Protein AF-0000000087420213 (afdb_homodimer)

pLDDT: mean 89.88, std 13.76, range [45.0, 98.69]

Solvent-accessible surface area (backbone atoms only — not comparable to full-atom values): 19427 Å² total; per-residue (Å²): 131,47,34,42,44,53,72,71,53,35,26,46,68,75,42,66,62,43,70,78,78,73,63,29,45,63,70,54,46,28,52,53,40,38,74,28,27,28,58,55,42,66,69,59,52,50,49,35,42,76,69,61,74,33,79,58,52,70,60,89,92,42,49,40,35,45,71,69,44,53,51,51,50,50,51,50,35,56,75,68,63,37,52,28,45,64,20,32,24,22,54,62,54,37,26,34,38,62,55,46,52,51,28,46,50,52,36,40,50,51,48,24,69,73,62,70,47,91,69,70,96,54,69,68,53,24,28,39,36,37,35,39,45,50,94,95,39,61,17,47,56,43,46,43,70,27,69,69,54,47,50,52,49,50,50,53,46,49,49,51,49,48,46,58,68,68,35,53,78,63,54,56,55,48,51,61,55,52,58,75,72,102,130,47,35,41,45,53,71,70,53,36,25,47,68,75,41,65,61,44,71,78,78,74,63,27,45,64,69,55,45,28,50,52,40,38,74,25,28,29,58,54,45,66,69,59,53,52,47,35,40,76,70,62,75,34,78,56,52,69,60,90,92,41,50,41,35,44,70,71,41,54,52,50,50,50,50,49,34,58,75,67,62,38,51,28,45,63,20,30,24,21,54,61,54,37,25,35,38,60,55,45,53,51,28,46,49,51,36,42,51,52,48,24,68,74,62,71,48,91,71,72,96,54,68,67,54,25,27,39,38,37,34,40,46,49,94,95,39,61,17,45,56,41,46,43,70,28,69,69,53,47,50,52,51,50,51,52,46,49,50,51,49,51,46,57,70,68,35,53,77,64,54,56,57,50,52,63,55,53,60,77,73,103

Structure (mmCIF, N/CA/C/O backbone):
data_AF-0000000087420213-model_v1
#
loop_
_entity.id
_entity.type
_entity.pdbx_description
1 polymer 'Uncharacterized protein'
#
loop_
_atom_site.group_PDB
_atom_site.id
_atom_site.type_symbol
_atom_site.label_atom_id
_atom_site.label_alt_id
_atom_site.label_comp_id
_atom_site.label_asym_id
_atom_site.label_entity_id
_atom_site.label_seq_id
_atom_site.pdbx_PDB_ins_code
_atom_site.Cartn_x
_atom_site.Cartn_y
_atom_site.Cartn_z
_atom_site.occupancy
_atom_site.B_iso_or_equiv
_atom_site.auth_seq_id
_atom_site.auth_comp_id
_atom_site.auth_asym_id
_atom_site.auth_atom_id
_atom_site.pdbx_PDB_model_num
ATOM 1 N N . MET A 1 1 ? 1.541 -10.57 11.445 1 78.62 1 MET A N 1
ATOM 2 C CA . MET A 1 1 ? 0.958 -10.32 10.133 1 78.62 1 MET A CA 1
ATOM 3 C C . MET A 1 1 ? 1.962 -10.625 9.023 1 78.62 1 MET A C 1
ATOM 5 O O . MET A 1 1 ? 3.131 -10.25 9.117 1 78.62 1 MET A O 1
ATOM 9 N N . ASN A 1 2 ? 1.453 -11.539 8.062 1 90.75 2 ASN A N 1
ATOM 10 C CA . ASN A 1 2 ? 2.336 -11.82 6.934 1 90.75 2 ASN A CA 1
ATOM 11 C C . ASN A 1 2 ? 1.936 -11.031 5.691 1 90.75 2 ASN A C 1
ATOM 13 O O . ASN A 1 2 ? 0.913 -11.32 5.07 1 90.75 2 ASN A O 1
ATOM 17 N N . ALA A 1 3 ? 2.812 -10.109 5.379 1 96.5 3 ALA A N 1
ATOM 18 C CA . ALA A 1 3 ? 2.545 -9.242 4.234 1 96.5 3 ALA A CA 1
ATOM 19 C C . ALA A 1 3 ? 2.928 -9.93 2.926 1 96.5 3 ALA A C 1
ATOM 21 O O . ALA A 1 3 ? 2.594 -9.445 1.843 1 96.5 3 ALA A O 1
ATOM 22 N N . THR A 1 4 ? 3.584 -11.055 3.021 1 98.38 4 THR A N 1
ATOM 23 C CA . THR A 1 4 ? 3.963 -11.922 1.911 1 98.38 4 THR A CA 1
ATOM 24 C C . THR A 1 4 ? 3.359 -13.312 2.08 1 98.38 4 THR A C 1
ATOM 26 O O . THR A 1 4 ? 2.734 -13.602 3.102 1 98.38 4 THR A O 1
ATOM 29 N N . LEU A 1 5 ? 3.514 -14.086 1.028 1 98.06 5 LEU A N 1
ATOM 30 C CA . LEU A 1 5 ? 3.07 -15.477 1.107 1 98.06 5 LEU A CA 1
ATOM 31 C C . LEU A 1 5 ? 4.215 -16.391 1.53 1 98.06 5 LEU A C 1
ATOM 33 O O . LEU A 1 5 ? 5.312 -16.312 0.969 1 98.06 5 LEU A O 1
ATOM 37 N N . ASN A 1 6 ? 3.949 -17.156 2.588 1 96.38 6 ASN A N 1
ATOM 38 C CA . ASN A 1 6 ? 4.887 -18.25 2.801 1 96.38 6 ASN A CA 1
ATOM 39 C C . ASN A 1 6 ? 4.703 -19.359 1.767 1 96.38 6 ASN A C 1
ATOM 41 O O . ASN A 1 6 ? 3.809 -19.281 0.923 1 96.38 6 ASN A O 1
ATOM 45 N N . ARG A 1 7 ? 5.551 -20.375 1.8 1 95.5 7 ARG A N 1
ATOM 46 C CA . ARG A 1 7 ? 5.539 -21.406 0.768 1 95.5 7 ARG A CA 1
ATOM 47 C C . ARG A 1 7 ? 4.199 -22.125 0.737 1 95.5 7 ARG A C 1
ATOM 49 O O . ARG A 1 7 ? 3.646 -22.375 -0.337 1 95.5 7 ARG A O 1
ATOM 56 N N . LYS A 1 8 ? 3.715 -22.5 1.913 1 95.31 8 LYS A N 1
ATOM 57 C CA . LYS A 1 8 ? 2.453 -23.234 1.996 1 95.31 8 LYS A CA 1
ATOM 58 C C . LYS A 1 8 ? 1.312 -22.438 1.381 1 95.31 8 LYS A C 1
ATOM 60 O O . LYS A 1 8 ? 0.526 -22.969 0.592 1 95.31 8 LYS A O 1
ATOM 65 N N . GLU A 1 9 ? 1.202 -21.188 1.719 1 97.19 9 GLU A N 1
ATOM 66 C CA . GLU A 1 9 ? 0.179 -20.297 1.186 1 97.19 9 GLU A CA 1
ATOM 67 C C . GLU A 1 9 ? 0.342 -20.109 -0.319 1 97.19 9 GLU A C 1
ATOM 69 O O . GLU A 1 9 ? -0.646 -20.047 -1.055 1 97.19 9 GLU A O 1
ATOM 74 N N . TYR A 1 10 ? 1.568 -20.047 -0.743 1 97.25 10 TYR A N 1
ATOM 75 C CA . TYR A 1 10 ? 1.865 -19.906 -2.164 1 97.25 10 TYR A CA 1
ATOM 76 C C . TYR A 1 10 ? 1.32 -21.094 -2.949 1 97.25 10 TYR A C 1
ATOM 78 O O . TYR A 1 10 ? 0.642 -20.922 -3.965 1 97.25 10 TYR A O 1
ATOM 86 N N . VAL A 1 11 ? 1.613 -22.234 -2.49 1 96.5 11 VAL A N 1
ATOM 87 C CA . VAL A 1 11 ? 1.162 -23.438 -3.164 1 96.5 11 VAL A CA 1
ATOM 88 C C . VAL A 1 11 ? -0.364 -23.5 -3.162 1 96.5 11 VAL A C 1
ATOM 90 O O . VAL A 1 11 ? -0.981 -23.797 -4.188 1 96.5 11 VAL A O 1
ATOM 93 N N . GLU A 1 12 ? -0.958 -23.188 -2.088 1 96.06 12 GLU A N 1
ATOM 94 C CA . GLU A 1 12 ? -2.406 -23.25 -1.927 1 96.06 12 GLU A CA 1
ATOM 9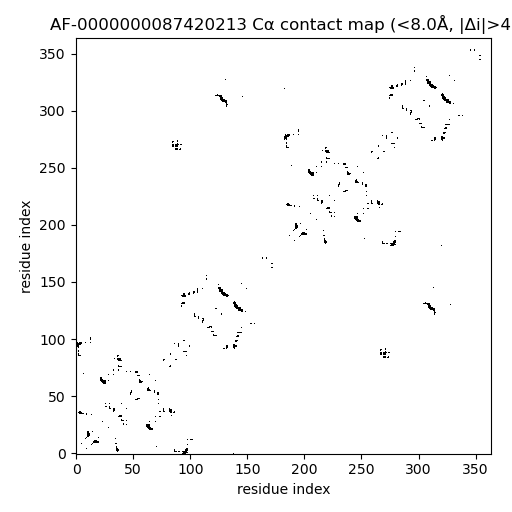5 C C . GLU A 1 12 ? -3.109 -22.219 -2.807 1 96.06 12 GLU A C 1
ATOM 97 O O . GLU A 1 12 ? -4.051 -22.547 -3.529 1 96.06 12 GLU A O 1
ATOM 102 N N . LEU A 1 13 ? -2.615 -21 -2.793 1 95.81 13 LEU A N 1
ATOM 103 C CA . LEU A 1 13 ? -3.395 -19.891 -3.328 1 95.81 13 LEU A CA 1
ATOM 104 C C . LEU A 1 13 ? -2.982 -19.578 -4.762 1 95.81 13 LEU A C 1
ATOM 106 O O . LEU A 1 13 ? -3.83 -19.297 -5.609 1 95.81 13 LEU A O 1
ATOM 110 N N . VAL A 1 14 ? -1.703 -19.594 -5.008 1 93.69 14 VAL A N 1
ATOM 111 C CA . VAL A 1 14 ? -1.224 -19.266 -6.344 1 93.69 14 VAL A CA 1
ATOM 112 C C . VAL A 1 14 ? -1.157 -20.531 -7.195 1 93.69 14 VAL A C 1
ATOM 114 O O . VAL A 1 14 ? -1.604 -20.547 -8.344 1 93.69 14 VAL A O 1
ATOM 117 N N . GLY A 1 15 ? -0.658 -21.547 -6.613 1 91.44 15 GLY A N 1
ATOM 118 C CA . GLY A 1 15 ? -0.555 -22.828 -7.316 1 91.44 15 GLY A CA 1
ATOM 119 C C . GLY A 1 15 ? -1.858 -23.594 -7.344 1 91.44 15 GLY A C 1
ATOM 120 O O . GLY A 1 15 ? -1.938 -24.672 -7.949 1 91.44 15 GLY A O 1
ATOM 121 N N . ARG A 1 16 ? -2.82 -23.125 -6.625 1 89.31 16 ARG A N 1
ATOM 122 C CA . ARG A 1 16 ? -4.125 -23.781 -6.535 1 89.31 16 ARG A CA 1
ATOM 123 C C . ARG A 1 16 ? -3.996 -25.203 -5.996 1 89.31 16 ARG A C 1
ATOM 125 O O . ARG A 1 16 ? -4.602 -26.125 -6.531 1 89.31 16 ARG A O 1
ATOM 132 N N . GLY A 1 17 ? -3.08 -25.312 -5.121 1 87.81 17 GLY A N 1
ATOM 133 C CA . GLY A 1 17 ? -2.916 -26.578 -4.422 1 87.81 17 GLY A CA 1
ATOM 134 C C . GLY A 1 17 ? -1.912 -27.5 -5.086 1 87.81 17 GLY A C 1
ATOM 135 O O . GLY A 1 17 ? -1.587 -28.562 -4.547 1 87.81 17 GLY A O 1
ATOM 136 N N . GLN A 1 18 ? -1.409 -27.078 -6.219 1 88.31 18 GLN A N 1
ATOM 137 C CA . GLN A 1 18 ? -0.436 -27.891 -6.93 1 88.31 18 GLN A CA 1
ATOM 138 C C . GLN A 1 18 ? 0.98 -27.359 -6.738 1 88.31 18 GLN A C 1
ATOM 140 O O . GLN A 1 18 ? 1.303 -26.266 -7.195 1 88.31 18 GLN A O 1
ATOM 145 N N . PRO A 1 19 ? 1.658 -28.25 -6.078 1 84.5 19 PRO A N 1
ATOM 146 C CA . PRO A 1 19 ? 3.023 -27.766 -5.852 1 84.5 19 PRO A CA 1
ATOM 147 C C . PRO A 1 19 ? 3.844 -27.688 -7.137 1 84.5 19 PRO A C 1
ATOM 149 O O . PRO A 1 19 ? 3.664 -28.5 -8.039 1 84.5 19 PRO A O 1
ATOM 152 N N . ASP A 1 20 ? 4.66 -26.672 -7.152 1 84.69 20 ASP A N 1
ATOM 153 C CA . ASP A 1 20 ? 5.57 -26.531 -8.289 1 84.69 20 ASP A CA 1
ATOM 154 C C . ASP A 1 20 ? 6.574 -27.688 -8.328 1 84.69 20 ASP A C 1
ATOM 156 O O . ASP A 1 20 ? 6.887 -28.281 -7.297 1 84.69 20 ASP A O 1
ATOM 160 N N . ALA A 1 21 ? 7.016 -27.875 -9.477 1 91.56 21 ALA A N 1
ATOM 161 C CA . ALA A 1 21 ? 8.078 -28.859 -9.656 1 91.56 21 ALA A CA 1
ATOM 162 C C . ALA A 1 21 ? 9.438 -28.266 -9.289 1 91.56 21 ALA A C 1
ATOM 164 O O . ALA A 1 21 ? 9.727 -27.109 -9.617 1 91.56 21 ALA A O 1
ATOM 165 N N . TYR A 1 22 ? 10.211 -29.125 -8.562 1 94.12 22 TYR A N 1
ATOM 166 C CA . TYR A 1 22 ? 11.602 -28.797 -8.242 1 94.12 22 TYR A CA 1
ATOM 167 C C . TYR A 1 22 ? 12.547 -29.859 -8.781 1 94.12 22 TYR A C 1
ATOM 169 O O . TYR A 1 22 ? 12.18 -31.016 -8.914 1 94.12 22 TYR A O 1
ATOM 177 N N . PRO A 1 23 ? 13.758 -29.516 -9.055 1 95.75 23 PRO A N 1
ATOM 178 C CA . PRO A 1 23 ? 14.438 -28.234 -8.859 1 95.75 23 PRO A CA 1
ATOM 179 C C . PRO A 1 23 ? 14.016 -27.188 -9.883 1 95.75 23 PRO A C 1
ATOM 181 O O . PRO A 1 23 ? 13.531 -27.531 -10.961 1 95.75 23 PRO A O 1
ATOM 184 N N . LYS A 1 24 ? 14.273 -25.828 -9.539 1 96.44 24 LYS A N 1
ATOM 185 C CA . LYS A 1 24 ? 13.906 -24.688 -10.383 1 96.44 24 LYS A CA 1
ATOM 186 C C . LYS A 1 24 ? 15.141 -23.969 -10.922 1 96.44 24 LYS A C 1
ATOM 188 O O . LYS A 1 24 ? 16.203 -24.016 -10.297 1 96.44 24 LYS A O 1
ATOM 193 N N . SER A 1 25 ? 14.883 -23.406 -12.062 1 96.19 25 SER A N 1
ATOM 194 C CA . SER A 1 25 ? 15.883 -22.469 -12.547 1 96.19 25 SER A CA 1
ATOM 195 C C . SER A 1 25 ? 15.844 -21.156 -11.766 1 96.19 25 SER A C 1
ATOM 197 O O . SER A 1 25 ? 14.883 -20.906 -11.031 1 96.19 25 SER A O 1
ATOM 199 N N . THR A 1 26 ? 16.859 -20.312 -11.938 1 97.19 26 THR A N 1
ATOM 200 C CA . THR A 1 26 ? 16.891 -19.016 -11.266 1 97.19 26 THR A CA 1
ATOM 201 C C . THR A 1 26 ? 15.727 -18.141 -11.711 1 97.19 26 THR A C 1
ATOM 203 O O . THR A 1 26 ? 15.117 -17.453 -10.891 1 97.19 26 THR A O 1
ATOM 206 N N . GLU A 1 27 ? 15.422 -18.219 -12.984 1 96.75 27 GLU A N 1
ATOM 207 C CA . GLU A 1 27 ? 14.312 -17.438 -13.523 1 96.75 27 GLU A CA 1
ATOM 208 C C . GLU A 1 27 ? 12.984 -17.859 -12.914 1 96.75 27 GLU A C 1
ATOM 210 O O . GLU A 1 27 ? 12.148 -17.016 -12.586 1 96.75 27 GLU A O 1
ATOM 215 N N . ASP A 1 28 ? 12.859 -19.125 -12.75 1 97.12 28 ASP A N 1
ATOM 216 C CA . ASP A 1 28 ? 11.625 -19.641 -12.156 1 97.12 28 ASP A CA 1
ATOM 217 C C . ASP A 1 28 ? 11.516 -19.25 -10.688 1 97.12 28 ASP A C 1
ATOM 219 O O . ASP A 1 28 ? 10.414 -19.016 -10.188 1 97.12 28 ASP A O 1
ATOM 223 N N . VAL A 1 29 ? 12.609 -19.188 -10.055 1 98.31 29 VAL A N 1
ATOM 224 C CA . VAL A 1 29 ? 12.633 -18.781 -8.656 1 98.31 29 VAL A CA 1
ATOM 225 C C . VAL A 1 29 ? 12.242 -17.312 -8.523 1 98.31 29 VAL A C 1
ATOM 227 O O . VAL A 1 29 ? 11.5 -16.938 -7.617 1 98.31 29 VAL A O 1
ATOM 230 N N . VAL A 1 30 ? 12.758 -16.5 -9.422 1 98.5 30 VAL A N 1
ATOM 231 C CA . VAL A 1 30 ? 12.383 -15.094 -9.438 1 98.5 30 VAL A CA 1
ATOM 232 C C . VAL A 1 30 ? 10.867 -14.961 -9.547 1 98.5 30 VAL A C 1
ATOM 234 O O . VAL A 1 30 ? 10.25 -14.211 -8.797 1 98.5 30 VAL A O 1
ATOM 237 N N . SER A 1 31 ? 10.305 -15.742 -10.414 1 97.94 31 SER A N 1
ATOM 238 C CA . SER A 1 31 ? 8.859 -15.703 -10.617 1 97.94 31 SER A CA 1
ATOM 239 C C . SER A 1 31 ? 8.117 -16.094 -9.344 1 97.94 31 SER A C 1
ATOM 241 O O . SER A 1 31 ? 7.168 -15.422 -8.938 1 97.94 31 SER A O 1
ATOM 243 N N . GLU A 1 32 ? 8.523 -17.172 -8.781 1 98.06 32 GLU A N 1
ATOM 244 C CA . GLU A 1 32 ? 7.883 -17.625 -7.551 1 98.06 32 GLU A CA 1
ATOM 245 C C . GLU A 1 32 ? 7.992 -16.578 -6.457 1 98.06 32 GLU A C 1
ATOM 247 O O . GLU A 1 32 ? 7.004 -16.25 -5.789 1 98.06 32 GLU A O 1
ATOM 252 N N . LEU A 1 33 ? 9.188 -16.031 -6.25 1 98.69 33 LEU A N 1
ATOM 253 C CA . LEU A 1 33 ? 9.414 -15.055 -5.191 1 98.69 33 LEU A CA 1
ATOM 254 C C . LEU A 1 33 ? 8.586 -13.789 -5.434 1 98.69 33 LEU A C 1
ATOM 256 O O . LEU A 1 33 ? 8.07 -13.195 -4.488 1 98.69 33 LEU A O 1
ATOM 260 N N . ARG A 1 34 ? 8.469 -13.414 -6.66 1 98.62 34 ARG A N 1
ATOM 261 C CA . ARG A 1 34 ? 7.645 -12.25 -6.98 1 98.62 34 ARG A CA 1
ATOM 262 C C . ARG A 1 34 ? 6.172 -12.523 -6.695 1 98.62 34 ARG A C 1
ATOM 264 O O . ARG A 1 34 ? 5.461 -11.656 -6.18 1 98.62 34 ARG A O 1
ATOM 271 N N . GLU A 1 35 ? 5.723 -13.742 -6.98 1 97.69 35 GLU A N 1
ATOM 272 C CA . GLU A 1 35 ? 4.344 -14.117 -6.68 1 97.69 35 GLU A CA 1
ATOM 273 C C . GLU A 1 35 ? 4.098 -14.148 -5.172 1 97.69 35 GLU A C 1
ATOM 275 O O . GLU A 1 35 ? 2.988 -13.867 -4.715 1 97.69 35 GLU A O 1
ATOM 280 N N . ARG A 1 36 ? 5.16 -14.375 -4.469 1 98.25 36 ARG A N 1
ATOM 281 C CA . ARG A 1 36 ? 5.051 -14.422 -3.016 1 98.25 36 ARG A CA 1
ATOM 282 C C . ARG A 1 36 ? 5.125 -13.016 -2.418 1 98.25 36 ARG A C 1
ATOM 284 O O . ARG A 1 36 ? 4.879 -12.828 -1.224 1 98.25 36 ARG A O 1
ATOM 291 N N . GLY A 1 37 ? 5.527 -12 -3.229 1 98.56 37 GLY A N 1
ATOM 292 C CA . GLY A 1 37 ? 5.426 -10.625 -2.77 1 98.56 37 GLY A CA 1
ATOM 293 C C . GLY A 1 37 ? 6.77 -9.922 -2.674 1 98.56 37 GLY A C 1
ATOM 294 O O . GLY A 1 37 ? 6.855 -8.797 -2.186 1 98.56 37 GLY A O 1
ATOM 295 N N . PHE A 1 38 ? 7.836 -10.547 -3.188 1 98.62 38 PHE A N 1
ATOM 296 C CA . PHE A 1 38 ? 9.18 -9.984 -3.086 1 98.62 38 PHE A CA 1
ATOM 297 C C . PHE A 1 38 ? 9.609 -9.359 -4.41 1 98.62 38 PHE A C 1
ATOM 299 O O . PHE A 1 38 ? 9.273 -9.875 -5.48 1 98.62 38 PHE A O 1
ATOM 306 N N . ASP A 1 39 ? 10.312 -8.328 -4.305 1 98 39 ASP A N 1
ATOM 307 C CA . ASP A 1 39 ? 10.938 -7.738 -5.488 1 98 39 ASP A CA 1
ATOM 308 C C . ASP A 1 39 ? 12.227 -8.461 -5.848 1 98 39 ASP A C 1
ATOM 310 O O . ASP A 1 39 ? 13.32 -7.895 -5.75 1 98 39 ASP A O 1
ATOM 314 N N . ALA A 1 40 ? 12.07 -9.641 -6.316 1 98.5 40 ALA A N 1
ATOM 315 C CA . ALA A 1 40 ? 13.195 -10.492 -6.688 1 98.5 40 ALA A CA 1
ATOM 316 C C . ALA A 1 40 ? 13.586 -10.273 -8.148 1 98.5 40 ALA A C 1
ATOM 318 O O . ALA A 1 40 ? 12.727 -10.133 -9.016 1 98.5 40 ALA A O 1
ATOM 319 N N . ARG A 1 41 ? 14.906 -10.25 -8.344 1 98 41 ARG A N 1
ATOM 320 C CA . ARG A 1 41 ? 15.516 -10.172 -9.664 1 98 41 ARG A CA 1
ATOM 321 C C . ARG A 1 41 ? 16.688 -11.141 -9.781 1 98 41 ARG A C 1
ATOM 323 O O . ARG A 1 41 ? 17.281 -11.531 -8.773 1 98 41 ARG A O 1
ATOM 330 N N . VAL A 1 42 ? 17 -11.477 -11.016 1 97.62 42 VAL A N 1
ATOM 331 C CA . VAL A 1 42 ? 18.062 -12.445 -11.242 1 97.62 42 VAL A CA 1
ATOM 332 C C . VAL A 1 42 ? 19.359 -11.938 -10.641 1 97.62 42 VAL A C 1
ATOM 334 O O . VAL A 1 42 ? 20.031 -12.656 -9.898 1 97.62 42 VAL A O 1
ATOM 337 N N . PRO A 1 43 ? 19.75 -10.688 -10.82 1 97.62 43 PRO A N 1
ATOM 338 C CA . PRO A 1 43 ? 21 -10.211 -10.25 1 97.62 43 PRO A CA 1
ATOM 339 C C . PRO A 1 43 ? 21.031 -10.305 -8.727 1 97.62 43 PRO A C 1
ATOM 341 O O . PRO A 1 43 ? 22.094 -10.547 -8.133 1 97.62 43 PRO A O 1
ATOM 344 N N . ALA A 1 44 ? 19.938 -10.039 -8.156 1 96.94 44 ALA A N 1
ATOM 345 C CA . ALA A 1 44 ? 19.859 -10.125 -6.703 1 96.94 44 ALA A CA 1
ATOM 346 C C . ALA A 1 44 ? 20.109 -11.555 -6.223 1 96.94 44 ALA A C 1
ATOM 348 O O . ALA A 1 44 ? 20.828 -11.773 -5.246 1 96.94 44 ALA A O 1
ATOM 349 N N . LEU A 1 45 ? 19.516 -12.516 -6.898 1 98.19 45 LEU A N 1
ATOM 350 C CA . LEU A 1 45 ? 19.703 -13.914 -6.52 1 98.19 45 LEU A CA 1
ATOM 351 C C . LEU A 1 45 ? 21.141 -14.352 -6.781 1 98.19 45 LEU A C 1
ATOM 353 O O . LEU A 1 45 ? 21.719 -15.102 -5.992 1 98.19 45 LEU A O 1
ATOM 357 N N . ASP A 1 46 ? 21.688 -13.914 -7.867 1 96.88 46 ASP A N 1
ATOM 358 C CA . ASP A 1 46 ? 23.094 -14.195 -8.164 1 96.88 46 ASP A CA 1
ATOM 359 C C . ASP A 1 46 ? 24.016 -13.664 -7.062 1 96.88 46 ASP A C 1
ATOM 361 O O . ASP A 1 46 ? 24.984 -14.312 -6.68 1 96.88 46 ASP A O 1
ATOM 365 N N . TYR A 1 47 ? 23.672 -12.508 -6.648 1 97.62 47 TYR A N 1
ATOM 366 C CA . TYR A 1 47 ? 24.438 -11.906 -5.559 1 97.62 47 TYR A CA 1
ATOM 367 C C . TYR A 1 47 ? 24.391 -12.773 -4.309 1 97.62 47 TYR A C 1
ATOM 369 O O . TYR A 1 47 ? 25.406 -12.977 -3.646 1 97.62 47 TYR A O 1
ATOM 377 N N . LEU A 1 48 ? 23.203 -13.273 -3.963 1 97.88 48 LEU A N 1
ATOM 378 C CA . LEU A 1 48 ? 23.062 -14.125 -2.789 1 97.88 48 LEU A CA 1
ATOM 379 C C . LEU A 1 48 ? 23.906 -15.391 -2.924 1 97.88 48 LEU A C 1
ATOM 381 O O . LEU A 1 48 ? 24.484 -15.859 -1.942 1 97.88 48 LEU A O 1
ATOM 385 N N . ILE A 1 49 ? 23.938 -15.953 -4.102 1 97.44 49 ILE A N 1
ATOM 386 C CA . ILE A 1 49 ? 24.75 -17.141 -4.359 1 97.44 49 ILE A CA 1
ATOM 387 C C . ILE A 1 49 ? 26.234 -16.812 -4.203 1 97.44 49 ILE A C 1
ATOM 3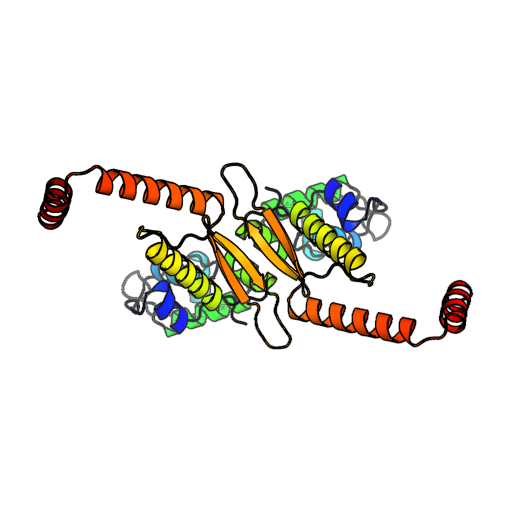89 O O . ILE A 1 49 ? 26.969 -17.547 -3.523 1 97.44 49 ILE A O 1
ATOM 393 N N . ARG A 1 50 ? 26.672 -15.695 -4.809 1 97.06 50 ARG A N 1
ATOM 394 C CA . ARG A 1 50 ? 28.062 -15.273 -4.758 1 97.06 50 ARG A CA 1
ATOM 395 C C . ARG A 1 50 ? 28.516 -15.047 -3.316 1 97.06 50 ARG A C 1
ATOM 397 O O . ARG A 1 50 ? 29.656 -15.336 -2.969 1 97.06 50 ARG A O 1
ATOM 404 N N . LYS A 1 51 ? 27.641 -14.594 -2.527 1 97.56 51 LYS A N 1
ATOM 405 C CA . LYS A 1 51 ? 27.953 -14.312 -1.128 1 97.56 51 LYS A CA 1
ATOM 406 C C . LYS A 1 51 ? 27.766 -15.562 -0.266 1 97.56 51 LYS A C 1
ATOM 408 O O . LYS A 1 51 ? 27.891 -15.5 0.958 1 97.56 51 LYS A O 1
ATOM 413 N N . ASN A 1 52 ? 27.312 -16.672 -0.83 1 96.69 52 ASN A N 1
ATOM 414 C CA . ASN A 1 52 ? 27.125 -17.969 -0.186 1 96.69 52 ASN A CA 1
ATOM 415 C C . ASN A 1 52 ? 26.016 -17.922 0.847 1 96.69 52 ASN A C 1
ATOM 417 O O . ASN A 1 52 ? 26.078 -18.609 1.873 1 96.69 52 ASN A O 1
ATOM 421 N N . VAL A 1 53 ? 25.141 -16.969 0.658 1 97.62 53 VAL A N 1
ATOM 422 C CA . VAL A 1 53 ? 23.953 -16.938 1.496 1 97.62 53 VAL A CA 1
ATOM 423 C C . VAL A 1 53 ? 23.031 -18.094 1.132 1 97.62 53 VAL A C 1
ATOM 425 O O . VAL A 1 53 ? 22.391 -18.672 2.006 1 97.62 53 VAL A O 1
ATOM 428 N N . VAL A 1 54 ? 22.891 -18.25 -0.126 1 97.75 54 VAL A N 1
ATOM 429 C CA . VAL A 1 54 ? 22.188 -19.406 -0.684 1 97.75 54 VAL A CA 1
ATOM 430 C C . VAL A 1 54 ? 23.141 -20.188 -1.587 1 97.75 54 VAL A C 1
ATOM 432 O O . VAL A 1 54 ? 23.922 -19.609 -2.336 1 97.75 54 VAL A O 1
ATOM 435 N N . SER A 1 55 ? 23.016 -21.562 -1.551 1 96.94 55 SER A N 1
ATOM 436 C CA . SER A 1 55 ? 23.969 -22.375 -2.299 1 96.94 55 SER A CA 1
ATOM 437 C C . SER A 1 55 ? 23.25 -23.516 -3.041 1 96.94 55 SER A C 1
ATOM 439 O O . SER A 1 55 ? 23.469 -24.688 -2.738 1 96.94 55 SER A O 1
ATOM 441 N N . PRO A 1 56 ? 22.547 -23.125 -3.996 1 97.75 56 PRO A N 1
ATOM 442 C CA . PRO A 1 56 ? 21.969 -24.188 -4.812 1 97.75 56 PRO A CA 1
ATOM 443 C C . PRO A 1 56 ? 23.016 -24.938 -5.637 1 97.75 56 PRO A C 1
ATOM 445 O O . PRO A 1 56 ? 23.969 -24.312 -6.133 1 97.75 56 PRO A O 1
ATOM 448 N N . PRO A 1 57 ? 22.844 -26.25 -5.785 1 95.81 57 PRO A N 1
ATOM 449 C CA . PRO A 1 57 ? 23.766 -26.969 -6.66 1 95.81 57 PRO A CA 1
ATOM 450 C C . PRO A 1 57 ? 23.641 -26.562 -8.125 1 95.81 57 PRO A C 1
ATOM 452 O O . PRO A 1 57 ? 22.672 -25.906 -8.5 1 95.81 57 PRO A O 1
ATOM 455 N N . ARG A 1 58 ? 24.672 -26.906 -8.867 1 92.88 58 ARG A N 1
ATOM 456 C CA . ARG A 1 58 ? 24.672 -26.578 -10.289 1 92.88 58 ARG A CA 1
ATOM 457 C C . ARG A 1 58 ? 24.656 -27.844 -11.141 1 92.88 58 ARG A C 1
ATOM 459 O O . ARG A 1 58 ? 25.328 -28.828 -10.805 1 92.88 58 ARG A O 1
ATOM 466 N N . GLU A 1 59 ? 23.781 -27.906 -12.109 1 89.38 59 GLU A N 1
ATOM 467 C CA . GLU A 1 59 ? 23.797 -28.906 -13.164 1 89.38 59 GLU A CA 1
ATOM 468 C C . GLU A 1 59 ? 24.078 -28.281 -14.523 1 89.38 59 GLU A C 1
ATOM 470 O O . GLU A 1 59 ? 23.219 -27.594 -15.086 1 89.38 59 GLU A O 1
ATOM 475 N N . GLY A 1 60 ? 25.25 -28.453 -15.094 1 89.06 60 GLY A N 1
ATOM 476 C CA . GLY A 1 60 ? 25.672 -27.703 -16.266 1 89.06 60 GLY A CA 1
ATOM 477 C C . GLY A 1 60 ? 25.781 -26.219 -16.016 1 89.06 60 GLY A C 1
ATOM 478 O O . GLY A 1 60 ? 26.484 -25.781 -15.086 1 89.06 60 GLY A O 1
ATOM 479 N N . ARG A 1 61 ? 25.047 -25.438 -16.688 1 87.25 61 ARG A N 1
ATOM 480 C CA . ARG A 1 61 ? 25.125 -23.984 -16.594 1 87.25 61 ARG A CA 1
ATOM 481 C C . ARG A 1 61 ? 24 -23.438 -15.703 1 87.25 61 ARG A C 1
ATOM 483 O O . ARG A 1 61 ? 24 -22.266 -15.352 1 87.25 61 ARG A O 1
ATOM 490 N N . ASN A 1 62 ? 23.141 -24.312 -15.305 1 90.69 62 ASN A N 1
ATOM 491 C CA . ASN A 1 62 ? 21.953 -23.828 -14.609 1 90.69 62 ASN A CA 1
ATOM 492 C C . ASN A 1 62 ? 21.953 -24.25 -13.148 1 90.69 62 ASN A C 1
ATOM 494 O O . ASN A 1 62 ? 22.344 -25.359 -12.812 1 90.69 62 ASN A O 1
ATOM 498 N N . TYR A 1 63 ? 21.656 -23.297 -12.328 1 96 63 TYR A N 1
ATOM 499 C CA . TYR A 1 63 ? 21.453 -23.641 -10.922 1 96 63 TYR A CA 1
ATOM 500 C C . TYR A 1 63 ? 20.188 -24.469 -10.734 1 96 63 TYR A C 1
ATOM 502 O O . TYR A 1 63 ? 19.203 -24.266 -11.453 1 96 63 TYR A O 1
ATOM 510 N N . GLN A 1 64 ? 20.297 -25.406 -9.789 1 97.06 64 GLN A N 1
ATOM 511 C CA . GLN A 1 64 ? 19.172 -26.25 -9.422 1 97.06 64 GLN A CA 1
ATOM 512 C C . GLN A 1 64 ? 18.625 -25.891 -8.039 1 97.06 64 GLN A C 1
ATOM 514 O O . GLN A 1 64 ? 19.062 -26.453 -7.035 1 97.06 64 GLN A O 1
ATOM 519 N N . TRP A 1 65 ? 17.656 -24.953 -8 1 97.75 65 TRP A N 1
ATOM 520 C CA . TRP A 1 65 ? 17.125 -24.453 -6.742 1 97.75 65 TRP A CA 1
ATOM 521 C C . TRP A 1 65 ? 16.141 -25.438 -6.121 1 97.75 65 TRP A C 1
ATOM 523 O O . TRP A 1 65 ? 15.258 -25.953 -6.805 1 97.75 65 TRP A O 1
ATOM 533 N N . ARG A 1 66 ? 16.312 -25.781 -4.902 1 97.19 66 ARG A N 1
ATOM 534 C CA . ARG A 1 66 ? 15.367 -26.562 -4.105 1 97.19 66 ARG A CA 1
ATOM 535 C C . ARG A 1 66 ? 14.57 -25.656 -3.162 1 97.19 66 ARG A C 1
ATOM 537 O O . ARG A 1 66 ? 14.867 -24.469 -3.035 1 97.19 66 ARG A O 1
ATOM 544 N N . THR A 1 67 ? 13.625 -26.25 -2.436 1 96.75 67 THR A N 1
ATOM 545 C CA . THR A 1 67 ? 12.703 -25.469 -1.609 1 96.75 67 THR A CA 1
ATOM 546 C C . THR A 1 67 ? 13.453 -24.75 -0.5 1 96.75 67 THR A C 1
ATOM 548 O O . THR A 1 67 ? 13.172 -23.578 -0.21 1 96.75 67 THR A O 1
ATOM 551 N N . LYS A 1 68 ? 14.383 -25.391 0.042 1 97 68 LYS A N 1
ATOM 552 C CA . LYS A 1 68 ? 15.117 -24.797 1.155 1 97 68 LYS A CA 1
ATOM 553 C C . LYS A 1 68 ? 15.891 -23.562 0.706 1 97 68 LYS A C 1
ATOM 555 O O . LYS A 1 68 ? 16.062 -22.609 1.475 1 97 68 LYS A O 1
ATOM 560 N N . HIS A 1 69 ? 16.406 -23.578 -0.494 1 98.19 69 HIS A N 1
ATOM 561 C CA . HIS A 1 69 ? 17.125 -22.438 -1.045 1 98.19 69 HIS A CA 1
ATOM 562 C C . HIS A 1 69 ? 16.203 -21.25 -1.25 1 98.19 69 HIS A C 1
ATOM 564 O O . HIS A 1 69 ? 16.562 -20.125 -0.909 1 98.19 69 HIS A O 1
ATOM 570 N N . VAL A 1 70 ? 15.047 -21.562 -1.781 1 98.25 70 VAL A N 1
ATOM 571 C CA . VAL A 1 70 ? 14.07 -20.516 -2.074 1 98.25 70 VAL A CA 1
ATOM 572 C C . VAL A 1 70 ? 13.594 -19.875 -0.773 1 98.25 70 VAL A C 1
ATOM 574 O O . VAL A 1 70 ? 13.484 -18.641 -0.677 1 98.25 70 VAL A O 1
ATOM 577 N N . ASP A 1 71 ? 13.406 -20.672 0.187 1 97.88 71 ASP A N 1
ATOM 578 C CA . ASP A 1 71 ? 12.969 -20.188 1.488 1 97.88 71 ASP A CA 1
ATOM 579 C C . ASP A 1 71 ? 14.039 -19.297 2.123 1 97.88 71 ASP A C 1
ATOM 581 O O . ASP A 1 71 ? 13.719 -18.266 2.727 1 97.88 71 ASP A O 1
ATOM 585 N N . ARG A 1 72 ? 15.188 -19.688 1.99 1 98.44 72 ARG A N 1
ATOM 586 C CA . ARG A 1 72 ? 16.281 -18.875 2.525 1 98.44 72 ARG A CA 1
ATOM 587 C C . ARG A 1 72 ? 16.391 -17.547 1.8 1 98.44 72 ARG A C 1
ATOM 589 O O . ARG A 1 72 ? 16.578 -16.5 2.43 1 98.44 72 ARG A O 1
ATOM 596 N N . ALA A 1 73 ? 16.297 -17.594 0.5 1 98.69 73 ALA A N 1
ATOM 597 C CA . ALA A 1 73 ? 16.297 -16.359 -0.281 1 98.69 73 ALA A CA 1
ATOM 598 C C . ALA A 1 73 ? 15.164 -15.438 0.143 1 98.69 73 ALA A C 1
ATOM 600 O O . ALA A 1 73 ? 15.367 -14.234 0.32 1 98.69 73 ALA A O 1
ATOM 601 N N . ALA A 1 74 ? 14.023 -16 0.3 1 98.5 74 ALA A N 1
ATOM 602 C CA . ALA A 1 74 ? 12.859 -15.234 0.733 1 98.5 74 ALA A CA 1
ATOM 603 C C . ALA A 1 74 ? 13.117 -14.562 2.076 1 98.5 74 ALA A C 1
ATOM 605 O O . ALA A 1 74 ? 12.773 -13.391 2.268 1 98.5 74 ALA A O 1
ATOM 606 N N . ALA A 1 75 ? 13.711 -15.281 2.936 1 98.19 75 ALA A N 1
ATOM 607 C CA . ALA A 1 75 ? 14 -14.758 4.27 1 98.19 75 ALA A CA 1
ATOM 608 C C . ALA A 1 75 ? 14.938 -13.555 4.191 1 98.19 75 ALA A C 1
ATOM 610 O O . ALA A 1 75 ? 14.742 -12.562 4.902 1 98.19 75 ALA A O 1
ATOM 611 N N . VAL A 1 76 ? 15.859 -13.648 3.383 1 98.5 76 VAL A N 1
ATOM 612 C CA . VAL A 1 76 ? 16.828 -12.57 3.23 1 98.5 76 VAL A CA 1
ATOM 613 C C . VAL A 1 76 ? 16.156 -11.352 2.617 1 98.5 76 VAL A C 1
ATOM 615 O O . VAL A 1 76 ? 16.375 -10.219 3.059 1 98.5 76 VAL A O 1
ATOM 618 N N . LEU A 1 77 ? 15.422 -11.594 1.574 1 98.06 77 LEU A N 1
ATOM 619 C CA . LEU A 1 77 ? 14.703 -10.5 0.93 1 98.06 77 LEU A CA 1
ATOM 620 C C . LEU A 1 77 ? 13.766 -9.812 1.916 1 98.06 77 LEU A C 1
ATOM 622 O O . LEU A 1 77 ? 13.609 -8.586 1.876 1 98.06 77 LEU A O 1
ATOM 626 N N . GLU A 1 78 ? 13.141 -10.602 2.734 1 97.62 78 GLU A N 1
ATOM 627 C CA . GLU A 1 78 ? 12.266 -10.055 3.764 1 97.62 78 GLU A CA 1
ATOM 628 C C . GLU A 1 78 ? 13.047 -9.195 4.75 1 97.62 78 GLU A C 1
ATOM 630 O O . GLU A 1 78 ? 12.617 -8.094 5.098 1 97.62 78 GLU A O 1
ATOM 635 N N . GLU A 1 79 ? 14.148 -9.68 5.176 1 96.88 79 GLU A N 1
ATOM 636 C CA . GLU A 1 79 ? 15.008 -8.953 6.102 1 96.88 79 GLU A CA 1
ATOM 637 C C . GLU A 1 79 ? 15.445 -7.617 5.508 1 96.88 79 GLU A C 1
ATOM 639 O O . GLU A 1 79 ? 15.555 -6.617 6.223 1 96.88 79 GLU A O 1
ATOM 644 N N . GLN A 1 80 ? 15.68 -7.672 4.254 1 96.19 80 GLN A N 1
ATOM 645 C CA . GLN A 1 80 ? 16.156 -6.48 3.561 1 96.19 80 GLN A CA 1
ATOM 646 C C . GLN A 1 80 ? 14.992 -5.629 3.068 1 96.19 80 GLN A C 1
ATOM 648 O O . GLN A 1 80 ? 15.195 -4.605 2.412 1 96.19 80 GLN A O 1
ATOM 653 N N . GLN A 1 81 ? 13.766 -6.055 3.242 1 95.56 81 GLN A N 1
ATOM 654 C CA . GLN A 1 81 ? 12.539 -5.352 2.877 1 95.56 81 GLN A CA 1
ATOM 655 C C . GLN A 1 81 ? 12.469 -5.121 1.371 1 95.56 81 GLN A C 1
ATOM 657 O O . GLN A 1 81 ? 12.109 -4.027 0.922 1 95.56 81 GLN A O 1
ATOM 662 N N . CYS A 1 82 ? 12.906 -6.09 0.642 1 97.19 82 CYS A N 1
ATOM 663 C CA . CYS A 1 82 ? 12.766 -6.066 -0.81 1 97.19 82 CYS A CA 1
ATOM 664 C C . CYS A 1 82 ? 11.383 -6.547 -1.229 1 97.19 82 CYS A C 1
ATOM 666 O O . CYS A 1 82 ? 11.203 -7.711 -1.582 1 97.19 82 CYS A O 1
ATOM 668 N N . PHE A 1 83 ? 10.484 -5.594 -1.247 1 98 83 PHE A N 1
ATOM 669 C CA . PHE A 1 83 ? 9.086 -5.949 -1.448 1 98 83 PHE A CA 1
ATOM 670 C C . PHE A 1 83 ? 8.547 -5.312 -2.723 1 98 83 PHE A C 1
ATOM 672 O O . PHE A 1 83 ? 9.016 -4.25 -3.141 1 98 83 PHE A O 1
ATOM 679 N N . LEU A 1 84 ? 7.609 -6 -3.303 1 97.81 84 LEU A N 1
ATOM 680 C CA . LEU A 1 84 ? 6.805 -5.402 -4.363 1 97.81 84 LEU A CA 1
ATOM 681 C C . LEU A 1 84 ? 5.824 -4.383 -3.793 1 97.81 84 LEU A C 1
ATOM 683 O O . LEU A 1 84 ? 5.512 -4.418 -2.6 1 97.81 84 LEU A O 1
ATOM 687 N N . PRO A 1 85 ? 5.305 -3.525 -4.633 1 96.62 85 PRO A N 1
ATOM 688 C CA . PRO A 1 85 ? 4.34 -2.525 -4.172 1 96.62 85 PRO A CA 1
ATOM 689 C C . PRO A 1 85 ? 3.145 -3.146 -3.453 1 96.62 85 PRO A C 1
ATOM 691 O O . PRO A 1 85 ? 2.711 -2.639 -2.414 1 96.62 85 PRO A O 1
ATOM 694 N N . ARG A 1 86 ? 2.662 -4.246 -3.914 1 97.25 86 ARG A N 1
ATOM 695 C CA . ARG A 1 86 ? 1.511 -4.895 -3.293 1 97.25 86 ARG A CA 1
ATOM 696 C C . ARG A 1 86 ? 1.825 -5.316 -1.862 1 97.25 86 ARG A C 1
ATOM 698 O O . ARG A 1 86 ? 0.955 -5.27 -0.99 1 97.25 86 ARG A O 1
ATOM 705 N N . THR A 1 87 ? 3.025 -5.762 -1.658 1 98.5 87 THR A N 1
ATOM 706 C CA . THR A 1 87 ? 3.441 -6.16 -0.318 1 98.5 87 THR A CA 1
ATOM 707 C C . THR A 1 87 ? 3.557 -4.945 0.596 1 98.5 87 THR A C 1
ATOM 709 O O . THR A 1 87 ? 3.127 -4.984 1.75 1 98.5 87 THR A O 1
ATOM 712 N N . TRP A 1 88 ? 4.148 -3.889 0.104 1 98 88 TRP A N 1
ATOM 713 C CA . TRP A 1 88 ? 4.188 -2.65 0.875 1 98 88 TRP A CA 1
ATOM 714 C C . TRP A 1 88 ? 2.781 -2.186 1.237 1 98 88 TRP A C 1
ATOM 716 O O . TRP A 1 88 ? 2.549 -1.695 2.344 1 98 88 TRP A O 1
ATOM 726 N N . CYS A 1 89 ? 1.918 -2.326 0.322 1 98.06 89 CYS A N 1
ATOM 727 C CA . CYS A 1 89 ? 0.519 -1.989 0.56 1 98.06 89 CYS A CA 1
ATOM 728 C C . CYS A 1 89 ? -0.052 -2.812 1.708 1 98.06 89 CYS A C 1
ATOM 730 O O . CYS A 1 89 ? -0.687 -2.268 2.613 1 98.06 89 CYS A O 1
ATOM 732 N N . ASN A 1 90 ? 0.213 -4.09 1.635 1 98.19 90 ASN A N 1
ATOM 733 C CA . ASN A 1 90 ? -0.252 -4.957 2.711 1 98.19 90 ASN A CA 1
ATOM 734 C C . ASN A 1 90 ? 0.301 -4.52 4.062 1 98.19 90 ASN A C 1
ATOM 736 O O . ASN A 1 90 ? -0.415 -4.535 5.066 1 98.19 90 ASN A O 1
ATOM 740 N N . ILE A 1 91 ? 1.514 -4.129 4.074 1 97.19 91 ILE A N 1
ATOM 741 C CA . ILE A 1 91 ? 2.16 -3.682 5.301 1 97.19 91 ILE A CA 1
ATOM 742 C C . ILE A 1 91 ? 1.481 -2.412 5.812 1 97.19 91 ILE A C 1
ATOM 744 O O . ILE A 1 91 ? 1.117 -2.324 6.984 1 97.19 91 ILE A O 1
ATOM 748 N N . GLU A 1 92 ? 1.339 -1.485 4.91 1 96.81 92 GLU A N 1
ATOM 749 C CA . GLU A 1 92 ? 0.748 -0.198 5.262 1 96.81 92 GLU A CA 1
ATOM 750 C C . GLU A 1 92 ? -0.666 -0.372 5.812 1 96.81 92 GLU A C 1
ATOM 752 O O . GLU A 1 92 ? -1.047 0.288 6.781 1 96.81 92 GLU A O 1
ATOM 757 N N . LEU A 1 93 ? -1.387 -1.255 5.238 1 97.06 93 LEU A N 1
ATOM 758 C CA . LEU A 1 93 ? -2.789 -1.438 5.594 1 97.06 93 LEU A CA 1
ATOM 759 C C . LEU A 1 93 ? -2.932 -2.43 6.746 1 97.06 93 LEU A C 1
ATOM 761 O O . LEU A 1 93 ? -4.012 -2.564 7.32 1 97.06 93 LEU A O 1
ATOM 765 N N . GLY A 1 94 ? -1.871 -3.125 7.066 1 96.56 94 GLY A N 1
ATOM 766 C CA . GLY A 1 94 ? -1.916 -4.109 8.133 1 96.56 94 GLY A CA 1
ATOM 767 C C . GLY A 1 94 ? -2.719 -5.348 7.773 1 96.56 94 GLY A C 1
ATOM 768 O O . GLY A 1 94 ? -3.449 -5.883 8.609 1 96.56 94 GLY A O 1
ATOM 769 N N . ILE A 1 95 ? -2.602 -5.766 6.516 1 96.88 95 ILE A N 1
ATOM 770 C CA . ILE A 1 95 ? -3.398 -6.914 6.086 1 96.88 95 ILE A CA 1
ATOM 771 C C . ILE A 1 95 ? -2.477 -8.031 5.613 1 96.88 95 ILE A C 1
ATOM 773 O O . ILE A 1 95 ? -1.336 -7.781 5.215 1 96.88 95 ILE A O 1
ATOM 777 N N . SER A 1 96 ? -3.047 -9.25 5.668 1 96.94 96 SER A N 1
ATOM 778 C CA . SER A 1 96 ? -2.33 -10.438 5.215 1 96.94 96 SER A CA 1
ATOM 779 C C . SER A 1 96 ? -2.492 -10.641 3.713 1 96.94 96 SER A C 1
ATOM 781 O O . SER A 1 96 ? -3.58 -10.453 3.17 1 96.94 96 SER A O 1
ATOM 783 N N . ALA A 1 97 ? -1.342 -11.062 3.092 1 97.94 97 ALA A N 1
ATOM 784 C CA . ALA A 1 97 ? -1.397 -11.359 1.661 1 97.94 97 ALA A CA 1
ATOM 785 C C . ALA A 1 97 ? -2.383 -12.484 1.369 1 97.94 97 ALA A C 1
ATOM 787 O O . ALA A 1 97 ? -3.178 -12.398 0.43 1 97.94 97 ALA A O 1
ATOM 788 N N . ALA A 1 98 ? -2.301 -13.5 2.137 1 97.69 98 ALA A N 1
ATOM 789 C CA . ALA A 1 98 ? -3.162 -14.664 1.936 1 97.69 98 ALA A CA 1
ATOM 790 C C . ALA A 1 98 ? -4.633 -14.289 2.1 1 97.69 98 ALA A C 1
ATOM 792 O O . ALA A 1 98 ? -5.477 -14.711 1.304 1 97.69 98 ALA A O 1
ATOM 793 N N . GLN A 1 99 ? -4.945 -13.547 3.141 1 96.69 99 GLN A N 1
ATOM 794 C CA . GLN A 1 99 ? -6.32 -13.141 3.396 1 96.69 99 GLN A CA 1
ATO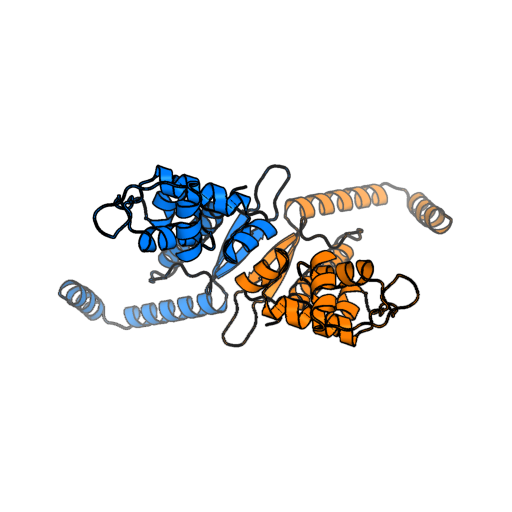M 795 C C . GLN A 1 99 ? -6.859 -12.281 2.254 1 96.69 99 GLN A C 1
ATOM 797 O O . GLN A 1 99 ? -8.016 -12.43 1.854 1 96.69 99 GLN A O 1
ATOM 802 N N . ARG A 1 100 ? -6.066 -11.391 1.708 1 97.62 100 ARG A N 1
ATOM 803 C CA . ARG A 1 100 ? -6.461 -10.547 0.583 1 97.62 100 ARG A CA 1
ATOM 804 C C . ARG A 1 100 ? -6.82 -11.391 -0.634 1 97.62 100 ARG A C 1
ATOM 806 O O . ARG A 1 100 ? -7.855 -11.172 -1.266 1 97.62 100 ARG A O 1
ATOM 813 N N . ILE A 1 101 ? -5.984 -12.359 -0.935 1 97.31 101 ILE A N 1
ATOM 814 C CA . ILE A 1 101 ? -6.211 -13.227 -2.086 1 97.31 101 ILE A CA 1
ATOM 815 C C . ILE A 1 101 ? -7.488 -14.031 -1.882 1 97.31 101 ILE A C 1
ATOM 817 O O . ILE A 1 101 ? -8.32 -14.125 -2.787 1 97.31 101 ILE A O 1
ATOM 821 N N . ARG A 1 102 ? -7.672 -14.594 -0.7 1 97.12 102 ARG A N 1
ATOM 822 C CA . ARG A 1 102 ? -8.867 -15.383 -0.401 1 97.12 102 ARG A CA 1
ATOM 823 C C . ARG A 1 102 ? -10.125 -14.523 -0.501 1 97.12 102 ARG A C 1
ATOM 825 O O . ARG A 1 102 ? -11.141 -14.969 -1.028 1 97.12 102 ARG A O 1
ATOM 832 N N . ALA A 1 103 ? -10.039 -13.352 0.04 1 97.94 103 ALA A N 1
ATOM 833 C CA . ALA A 1 103 ? -11.18 -12.43 -0.001 1 97.94 103 ALA A CA 1
ATOM 834 C C . ALA A 1 103 ? -11.586 -12.133 -1.439 1 97.94 103 ALA A C 1
ATOM 836 O O . ALA A 1 103 ? -12.781 -12.109 -1.761 1 97.94 103 ALA A O 1
ATOM 837 N N . LEU A 1 104 ? -10.57 -11.883 -2.266 1 97.62 104 LEU A N 1
ATOM 838 C CA . LEU A 1 104 ? -10.867 -11.609 -3.666 1 97.62 104 LEU A CA 1
ATOM 839 C C . LEU A 1 104 ? -11.523 -12.82 -4.328 1 97.62 104 LEU A C 1
ATOM 841 O O . LEU A 1 104 ? -12.508 -12.672 -5.062 1 97.62 104 LEU A O 1
ATOM 845 N N . ARG A 1 105 ? -11.023 -13.945 -4.062 1 96.44 105 ARG A N 1
ATOM 846 C CA . ARG A 1 105 ? -11.562 -15.172 -4.641 1 96.44 105 ARG A CA 1
ATOM 847 C C . ARG A 1 105 ? -13.016 -15.375 -4.227 1 96.44 105 ARG A C 1
ATOM 849 O O . ARG A 1 105 ? -13.859 -15.75 -5.047 1 96.44 105 ARG A O 1
ATOM 856 N N . ILE A 1 106 ? -13.289 -15.18 -2.979 1 96.88 106 ILE A N 1
ATOM 857 C CA . ILE A 1 106 ? -14.648 -15.305 -2.467 1 96.88 106 ILE A CA 1
ATOM 858 C C . ILE A 1 106 ? -15.57 -14.344 -3.215 1 96.88 106 ILE A C 1
ATOM 860 O O . ILE A 1 106 ? -16.656 -14.727 -3.639 1 96.88 106 ILE A O 1
ATOM 864 N N . ALA A 1 107 ? -15.156 -13.156 -3.408 1 97.25 107 ALA A N 1
ATOM 865 C CA . ALA A 1 107 ? -15.953 -12.148 -4.105 1 97.25 107 ALA A CA 1
ATOM 866 C C . ALA A 1 107 ? -16.188 -12.555 -5.559 1 97.25 107 ALA A C 1
ATOM 868 O O . ALA A 1 107 ? -17.297 -12.406 -6.074 1 97.25 107 ALA A O 1
ATOM 869 N N . VAL A 1 108 ? -15.172 -13.016 -6.215 1 95.94 108 VAL A N 1
ATOM 870 C CA . VAL A 1 108 ? -15.266 -13.445 -7.605 1 95.94 108 VAL A CA 1
ATOM 871 C C . VAL A 1 108 ? -16.266 -14.594 -7.73 1 95.94 108 VAL A C 1
ATOM 873 O O . VAL A 1 108 ? -17.156 -14.562 -8.586 1 95.94 108 VAL A O 1
ATOM 876 N N . TRP A 1 109 ? -16.109 -15.523 -6.875 1 95.81 109 TRP A N 1
ATOM 877 C CA . TRP A 1 109 ? -17 -16.688 -6.922 1 95.81 109 TRP A CA 1
ATOM 878 C C . TRP A 1 109 ? -18.438 -16.281 -6.633 1 95.81 109 TRP A C 1
ATOM 880 O O . TRP A 1 109 ? -19.375 -16.797 -7.266 1 95.81 109 TRP A O 1
ATOM 890 N N . SER A 1 110 ? -18.625 -15.414 -5.672 1 95.62 110 SER A N 1
ATOM 891 C CA . SER A 1 110 ? -19.953 -14.914 -5.363 1 95.62 110 SER A CA 1
ATOM 892 C C . SER A 1 110 ? -20.594 -14.234 -6.574 1 95.62 110 SER A C 1
ATOM 894 O O . SER A 1 110 ? -21.781 -14.406 -6.848 1 95.62 110 SER A O 1
ATOM 896 N N . ALA A 1 111 ? -19.781 -13.477 -7.277 1 93.94 111 ALA A N 1
ATOM 897 C CA . ALA A 1 111 ? -20.266 -12.781 -8.469 1 93.94 111 ALA A CA 1
ATOM 898 C C . ALA A 1 111 ? -20.594 -13.773 -9.586 1 93.94 111 ALA A C 1
ATOM 900 O O . ALA A 1 111 ? -21.594 -13.625 -10.273 1 93.94 111 ALA A O 1
ATOM 901 N N . ILE A 1 112 ? -19.766 -14.758 -9.789 1 92.69 112 ILE A N 1
ATOM 902 C CA . ILE A 1 112 ? -20 -15.781 -10.805 1 92.69 112 ILE A CA 1
ATOM 903 C C . ILE A 1 112 ? -21.312 -16.5 -10.523 1 92.69 112 ILE A C 1
ATOM 905 O O . ILE A 1 112 ? -22.125 -16.703 -11.438 1 92.69 112 ILE A O 1
ATOM 909 N N . ASP A 1 113 ? -21.516 -16.859 -9.312 1 92.94 113 ASP A N 1
ATOM 910 C CA . ASP A 1 113 ? -22.719 -17.594 -8.914 1 92.94 113 ASP A CA 1
ATOM 911 C C . ASP A 1 113 ? -23.969 -16.719 -9.094 1 92.94 113 ASP A C 1
ATOM 913 O O . ASP A 1 113 ? -25 -17.203 -9.562 1 92.94 113 ASP A O 1
ATOM 917 N N . GLU A 1 114 ? -23.812 -15.492 -8.711 1 91.75 114 GLU A N 1
ATOM 918 C CA . GLU A 1 114 ? -24.953 -14.578 -8.734 1 91.75 114 GLU A CA 1
ATOM 919 C C . GLU A 1 114 ? -25.359 -14.234 -10.172 1 91.75 114 GLU A C 1
ATOM 921 O O . GLU A 1 114 ? -26.547 -14.203 -10.5 1 91.75 114 GLU A O 1
ATOM 926 N N . PHE A 1 115 ? -24.328 -14.062 -11.016 1 91.62 115 PHE A N 1
ATOM 927 C CA . PHE A 1 115 ? -24.625 -13.523 -12.344 1 91.62 115 PHE A CA 1
ATOM 928 C C . PHE A 1 115 ? -24.406 -14.586 -13.414 1 91.62 115 PHE A C 1
ATOM 930 O O . PHE A 1 115 ? -24.656 -14.344 -14.594 1 91.62 115 PHE A O 1
ATOM 937 N N . GLU A 1 116 ? -23.859 -15.742 -12.992 1 88.25 116 GLU A N 1
ATOM 938 C CA . GLU A 1 116 ? -23.625 -16.859 -13.906 1 88.25 116 GLU A CA 1
ATOM 939 C C . GLU A 1 116 ? -22.734 -16.453 -15.062 1 88.25 116 GLU A C 1
ATOM 941 O O . GLU A 1 116 ? -23.062 -16.672 -16.234 1 88.25 116 GLU A O 1
ATOM 946 N N . VAL A 1 117 ? -21.703 -15.727 -14.727 1 86.88 117 VAL A N 1
ATOM 947 C CA . VAL A 1 117 ? -20.734 -15.25 -15.703 1 86.88 117 VAL A CA 1
ATOM 948 C C . VAL A 1 117 ? -19.344 -15.727 -15.312 1 86.88 117 VAL A C 1
ATOM 950 O O . VAL A 1 117 ? -19.109 -16.109 -14.164 1 86.88 117 VAL A O 1
ATOM 953 N N . GLU A 1 118 ? -18.516 -15.641 -16.328 1 85.88 118 GLU A N 1
ATOM 954 C CA . GLU A 1 118 ? -17.109 -15.859 -16.031 1 85.88 118 GLU A CA 1
ATOM 955 C C . GLU A 1 118 ? -16.406 -14.555 -15.648 1 85.88 118 GLU A C 1
ATOM 957 O O . GLU A 1 118 ? -16.625 -13.523 -16.281 1 85.88 118 GLU A O 1
ATOM 962 N N . LEU A 1 119 ? -15.766 -14.664 -14.547 1 88.88 119 LEU A N 1
ATOM 963 C CA . LEU A 1 119 ? -15.031 -13.5 -14.07 1 88.88 119 LEU A CA 1
ATOM 964 C C . LEU A 1 119 ? -13.625 -13.891 -13.633 1 88.88 119 LEU A C 1
ATOM 966 O O . LEU A 1 119 ? -13.438 -14.914 -12.977 1 88.88 119 LEU A O 1
ATOM 970 N N . ARG A 1 120 ? -12.727 -13.117 -14 1 88 120 ARG A N 1
ATOM 971 C CA . ARG A 1 120 ? -11.336 -13.336 -13.594 1 88 120 ARG A CA 1
ATOM 972 C C . ARG A 1 120 ? -11.07 -12.742 -12.219 1 88 120 ARG A C 1
ATOM 974 O O . ARG A 1 120 ? -11.812 -11.875 -11.758 1 88 120 ARG A O 1
ATOM 981 N N . GLU A 1 121 ? -10 -13.289 -11.586 1 89.81 121 GLU A N 1
ATOM 982 C CA . GLU A 1 121 ? -9.523 -12.719 -10.328 1 89.81 121 GLU A CA 1
ATOM 983 C C . GLU A 1 121 ? -8.773 -11.414 -10.562 1 89.81 121 GLU A C 1
ATOM 985 O O . GLU A 1 121 ? -7.543 -11.414 -10.648 1 89.81 121 GLU A O 1
ATOM 990 N N . ASP A 1 122 ? -9.523 -10.359 -10.602 1 91.25 122 ASP A N 1
ATOM 991 C CA . ASP A 1 122 ? -9.047 -9.016 -10.906 1 91.25 122 ASP A CA 1
ATOM 992 C C . ASP A 1 122 ? -9.609 -8 -9.914 1 91.25 122 ASP A C 1
ATOM 994 O O . ASP A 1 122 ? -10.828 -7.809 -9.844 1 91.25 122 ASP A O 1
ATOM 998 N N . GLU A 1 123 ? -8.742 -7.34 -9.32 1 94.12 123 GLU A N 1
ATOM 999 C CA . GLU A 1 123 ? -9.18 -6.402 -8.289 1 94.12 123 GLU A CA 1
ATOM 1000 C C . GLU A 1 123 ? -9.82 -5.164 -8.906 1 94.12 123 GLU A C 1
ATOM 1002 O O . GLU A 1 123 ? -10.508 -4.402 -8.219 1 94.12 123 GLU A O 1
ATOM 1007 N N . SER A 1 124 ? -9.633 -4.98 -10.211 1 93.69 124 SER A N 1
ATOM 1008 C CA . SER A 1 124 ? -10.039 -3.732 -10.852 1 93.69 124 SER A CA 1
ATOM 1009 C C . SER A 1 124 ? -11.555 -3.643 -10.984 1 93.69 124 SER A C 1
ATOM 1011 O O . SER A 1 124 ? -12.094 -2.572 -11.266 1 93.69 124 SER A O 1
ATOM 1013 N N . VAL A 1 125 ? -12.289 -4.715 -10.75 1 95.5 125 VAL A N 1
ATOM 1014 C CA . VAL A 1 125 ? -13.734 -4.668 -10.922 1 95.5 125 VAL A CA 1
ATOM 1015 C C . VAL A 1 125 ? -14.414 -4.719 -9.555 1 95.5 125 VAL A C 1
ATOM 1017 O O . VAL A 1 125 ? -15.641 -4.82 -9.469 1 95.5 125 VAL A O 1
ATOM 1020 N N . PHE A 1 126 ? -13.672 -4.605 -8.5 1 97.56 126 PHE A N 1
ATOM 1021 C CA . PHE A 1 126 ? -14.203 -4.688 -7.145 1 97.56 126 PHE A CA 1
ATOM 1022 C C . PHE A 1 126 ? -13.812 -3.461 -6.332 1 97.56 126 PHE A C 1
ATOM 1024 O O . PHE A 1 126 ? -12.727 -2.91 -6.512 1 97.56 126 PHE A O 1
ATOM 1031 N N . VAL A 1 127 ? -14.68 -3.01 -5.48 1 98.31 127 VAL A N 1
ATOM 1032 C CA . VAL A 1 127 ? -14.328 -2.107 -4.391 1 98.31 127 VAL A CA 1
ATOM 1033 C C . VAL A 1 127 ? -13.664 -2.893 -3.262 1 98.31 127 VAL A C 1
ATOM 1035 O O . VAL A 1 127 ? -14.188 -3.92 -2.822 1 98.31 127 VAL A O 1
ATOM 1038 N N . MET A 1 128 ? -12.555 -2.479 -2.85 1 98.62 128 MET A N 1
ATOM 1039 C CA . MET A 1 128 ? -11.867 -3.096 -1.723 1 98.62 128 MET A CA 1
ATOM 1040 C C . MET A 1 128 ? -12.227 -2.404 -0.414 1 98.62 128 MET A C 1
ATOM 1042 O O . MET A 1 128 ? -12.109 -1.184 -0.298 1 98.62 128 MET A O 1
ATOM 1046 N N . HIS A 1 129 ? -12.695 -3.127 0.561 1 98.62 129 HIS A N 1
ATOM 1047 C CA . HIS A 1 129 ? -12.977 -2.648 1.909 1 98.62 129 HIS A CA 1
ATOM 1048 C C . HIS A 1 129 ? -11.922 -3.123 2.898 1 98.62 129 HIS A C 1
ATOM 1050 O O . HIS A 1 129 ? -11.742 -4.328 3.094 1 98.62 129 HIS A O 1
ATOM 1056 N N . VAL A 1 130 ? -11.266 -2.191 3.473 1 98.5 130 VAL A N 1
ATOM 1057 C CA . VAL A 1 130 ? -10.195 -2.543 4.398 1 98.5 130 VAL A CA 1
ATOM 1058 C C . VAL A 1 130 ? -10.594 -2.148 5.82 1 98.5 130 VAL A C 1
ATOM 1060 O O . VAL A 1 130 ? -10.727 -0.962 6.125 1 98.5 130 VAL A O 1
ATOM 1063 N N . HIS A 1 131 ? -10.789 -3.117 6.625 1 97.75 131 HIS A N 1
ATOM 1064 C CA . HIS A 1 131 ? -10.953 -2.918 8.062 1 97.75 131 HIS A CA 1
ATOM 1065 C C . HIS A 1 131 ? -9.594 -2.893 8.766 1 97.75 131 HIS A C 1
ATOM 1067 O O . HIS A 1 131 ? -8.82 -3.848 8.672 1 97.75 131 HIS A O 1
ATOM 1073 N N . PRO A 1 132 ? -9.32 -1.782 9.406 1 96.69 132 PRO A N 1
ATOM 1074 C CA . PRO A 1 132 ? -7.992 -1.69 10.023 1 96.69 132 PRO A CA 1
ATOM 1075 C C . PRO A 1 132 ? -7.773 -2.746 11.109 1 96.69 132 PRO A C 1
ATOM 1077 O O . PRO A 1 132 ? -8.734 -3.338 11.602 1 96.69 132 PRO A O 1
ATOM 1080 N N . PRO A 1 133 ? -6.469 -3.053 11.422 1 94.81 133 PRO A N 1
ATOM 1081 C CA . PRO A 1 133 ? -6.184 -4.016 12.484 1 94.81 133 PRO A CA 1
ATOM 1082 C C . PRO A 1 133 ? -6.801 -3.611 13.828 1 94.81 133 PRO A C 1
ATOM 1084 O O . PRO A 1 133 ? -6.934 -2.418 14.109 1 94.81 133 PRO A O 1
ATOM 1087 N N . ARG A 1 134 ? -7.203 -4.574 14.484 1 89.19 134 ARG A N 1
ATOM 1088 C CA . ARG A 1 134 ? -7.719 -4.41 15.836 1 89.19 134 ARG A CA 1
ATOM 1089 C C . ARG A 1 134 ? -6.91 -5.234 16.828 1 89.19 134 ARG A C 1
ATOM 1091 O O . ARG A 1 134 ? -6.781 -6.449 16.688 1 89.19 134 ARG A O 1
ATOM 1098 N N . LEU A 1 135 ? -6.371 -4.449 17.875 1 80.62 135 LEU A N 1
ATOM 1099 C CA . LEU A 1 135 ? -5.625 -5.156 18.906 1 80.62 135 LEU A CA 1
ATOM 1100 C C . LEU A 1 135 ? -4.625 -6.129 18.297 1 80.62 135 LEU A C 1
ATOM 1102 O O . LEU A 1 135 ? -3.752 -5.723 17.516 1 80.62 135 LEU A O 1
ATOM 1106 N N . SER A 1 136 ? -4.824 -7.402 18.438 1 81.62 136 SER A N 1
ATOM 1107 C CA . SER A 1 136 ? -3.84 -8.383 17.984 1 81.62 136 SER A CA 1
ATOM 1108 C C . SER A 1 136 ? -4.277 -9.055 16.703 1 81.62 136 SER A C 1
ATOM 1110 O O . SER A 1 136 ? -3.68 -10.047 16.266 1 81.62 136 SER A O 1
ATOM 1112 N N . ARG A 1 137 ? -5.309 -8.391 16.047 1 87.94 137 ARG A N 1
ATOM 1113 C CA . ARG A 1 137 ? -5.797 -9.008 14.82 1 87.94 137 ARG A CA 1
ATOM 1114 C C . ARG A 1 137 ? -5.41 -8.172 13.609 1 87.94 137 ARG A C 1
ATOM 1116 O O . ARG A 1 137 ? -5.453 -6.938 13.656 1 87.94 137 ARG A O 1
ATOM 1123 N N . ASP A 1 138 ? -5.059 -8.922 12.562 1 91.69 138 ASP A N 1
ATOM 1124 C CA . ASP A 1 138 ? -4.758 -8.273 11.289 1 91.69 138 ASP A CA 1
ATOM 1125 C C . ASP A 1 138 ? -5.988 -7.551 10.75 1 91.69 138 ASP A C 1
ATOM 1127 O O . ASP A 1 138 ? -7.117 -7.844 11.148 1 91.69 138 ASP A O 1
ATOM 1131 N N . GLY A 1 139 ? -5.695 -6.566 9.914 1 95.06 139 GLY A N 1
ATOM 1132 C CA . GLY A 1 139 ? -6.793 -5.969 9.172 1 95.06 139 GLY A CA 1
ATOM 1133 C C . GLY A 1 139 ? -7.551 -6.965 8.312 1 95.06 139 GLY A C 1
ATOM 1134 O O . GLY A 1 139 ? -7.02 -8.023 7.965 1 95.06 139 GLY A O 1
ATOM 1135 N N . LEU A 1 140 ? -8.773 -6.664 8.062 1 96.25 140 LEU A N 1
ATOM 1136 C CA . LEU A 1 140 ? -9.641 -7.504 7.238 1 96.25 140 LEU A CA 1
ATOM 1137 C C . LEU A 1 140 ? -9.945 -6.828 5.906 1 96.25 140 LEU A C 1
ATOM 1139 O O . LEU A 1 140 ? -10.219 -5.625 5.863 1 96.25 140 LEU A O 1
ATOM 1143 N N . VAL A 1 141 ? -9.891 -7.633 4.871 1 97.75 141 VAL A N 1
ATOM 1144 C CA . VAL A 1 141 ? -10.203 -7.125 3.541 1 97.75 141 VAL A CA 1
ATOM 1145 C C . VAL A 1 141 ? -11.438 -7.84 2.992 1 97.75 141 VAL A C 1
ATOM 1147 O O . VAL A 1 141 ? -11.578 -9.055 3.156 1 97.75 141 VAL A O 1
ATOM 1150 N N . GLU A 1 142 ? -12.305 -7.098 2.408 1 98.06 142 GLU A N 1
ATOM 1151 C CA . GLU A 1 142 ? -13.461 -7.598 1.667 1 98.06 142 GLU A CA 1
ATOM 1152 C C . GLU A 1 142 ? -13.586 -6.91 0.309 1 98.06 142 GLU A C 1
ATOM 1154 O O . GLU A 1 142 ? -13.055 -5.816 0.111 1 98.06 142 GLU A O 1
ATOM 1159 N N . PHE A 1 143 ? -14.219 -7.613 -0.572 1 98.25 143 PHE A N 1
ATOM 1160 C CA . PHE A 1 143 ? -14.422 -7.055 -1.904 1 98.25 143 PHE A CA 1
ATOM 1161 C C . PHE A 1 143 ? -15.898 -7.09 -2.289 1 98.25 143 PHE A C 1
ATOM 1163 O O . PHE A 1 143 ? -16.594 -8.062 -2.002 1 98.25 143 PHE A O 1
ATOM 1170 N N . THR A 1 144 ? -16.375 -6.051 -2.859 1 97.44 144 THR A N 1
ATOM 1171 C CA . THR A 1 144 ? -17.688 -6 -3.479 1 97.44 144 THR A CA 1
ATOM 1172 C C . THR A 1 144 ? -17.594 -5.465 -4.906 1 97.44 144 THR A C 1
ATOM 1174 O O . THR A 1 144 ? -16.719 -4.66 -5.219 1 97.44 144 THR A O 1
ATOM 1177 N N . LEU A 1 145 ? -18.469 -5.895 -5.723 1 96.62 145 LEU A N 1
ATOM 1178 C CA . LEU A 1 145 ? -18.438 -5.449 -7.109 1 96.62 145 LEU A CA 1
ATOM 1179 C C . LEU A 1 145 ? -18.578 -3.932 -7.195 1 96.62 145 LEU A C 1
ATOM 1181 O O . LEU A 1 145 ? -19.391 -3.34 -6.477 1 96.62 145 LEU A O 1
ATOM 1185 N N . CYS A 1 146 ? -17.812 -3.371 -8.07 1 96.31 146 CYS A N 1
ATOM 1186 C CA . CYS A 1 146 ? -18.047 -1.966 -8.383 1 96.31 146 CYS A CA 1
ATOM 1187 C C . CYS A 1 146 ? -19.453 -1.752 -8.93 1 96.31 146 CYS A C 1
ATOM 1189 O O . CYS A 1 146 ? -19.984 -2.605 -9.648 1 96.31 146 CYS A O 1
ATOM 1191 N N . GLU A 1 147 ? -19.953 -0.59 -8.727 1 94.19 147 GLU A N 1
ATOM 1192 C CA . GLU A 1 147 ? -21.312 -0.29 -9.156 1 94.19 147 GLU A CA 1
ATOM 1193 C C . GLU A 1 147 ? -21.453 -0.419 -10.664 1 94.19 147 GLU A C 1
ATOM 1195 O O . GLU A 1 147 ? -22.453 -0.946 -11.156 1 94.19 147 GLU A O 1
ATOM 1200 N N . ASP A 1 148 ? -20.562 0.106 -11.391 1 92.69 148 ASP A N 1
ATOM 1201 C CA . ASP A 1 148 ? -20.625 0.044 -12.852 1 92.69 148 ASP A CA 1
ATOM 1202 C C . ASP A 1 148 ? -20.578 -1.401 -13.336 1 92.69 148 ASP A C 1
ATOM 1204 O O . ASP A 1 148 ? -21.344 -1.784 -14.234 1 92.69 148 ASP A O 1
ATOM 1208 N N . THR A 1 149 ? -19.719 -2.178 -12.758 1 92.69 149 THR A N 1
ATOM 1209 C CA . THR A 1 149 ? -19.609 -3.584 -13.133 1 92.69 149 THR A CA 1
ATOM 1210 C C . THR A 1 149 ? -20.906 -4.328 -12.805 1 92.69 149 THR A C 1
ATOM 1212 O O . THR A 1 149 ? -21.375 -5.148 -13.602 1 92.69 149 THR A O 1
ATOM 1215 N N . GLN A 1 150 ? -21.406 -4.047 -11.672 1 93.56 150 GLN A N 1
ATOM 1216 C CA . GLN A 1 150 ? -22.656 -4.668 -11.266 1 93.56 150 GLN A CA 1
ATOM 1217 C C . GLN A 1 150 ? -23.781 -4.34 -12.25 1 93.56 150 GLN A C 1
ATOM 1219 O O . GLN A 1 150 ? -24.531 -5.227 -12.672 1 93.56 150 GLN A O 1
ATOM 1224 N N . ARG A 1 151 ? -23.859 -3.146 -12.617 1 93.31 151 ARG A N 1
ATOM 1225 C CA . ARG A 1 151 ? -24.875 -2.713 -13.57 1 93.31 151 ARG A CA 1
ATOM 1226 C C . ARG A 1 151 ? -24.703 -3.42 -14.914 1 93.31 151 ARG A C 1
ATOM 1228 O O . ARG A 1 15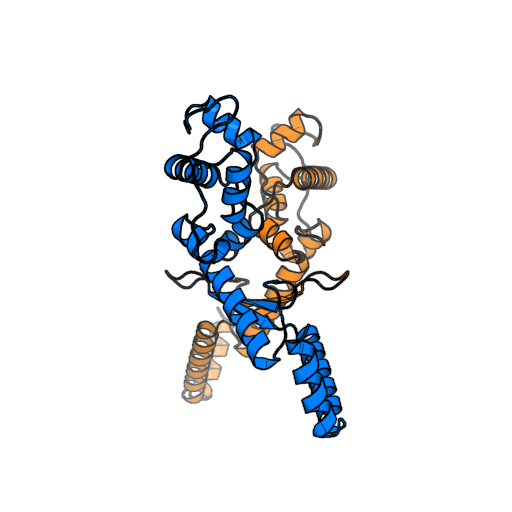1 ? -25.688 -3.838 -15.531 1 93.31 151 ARG A O 1
ATOM 1235 N N . ASP A 1 152 ? -23.5 -3.525 -15.352 1 91.88 152 ASP A N 1
ATOM 1236 C CA . ASP A 1 152 ? -23.203 -4.195 -16.625 1 91.88 152 ASP A CA 1
ATOM 1237 C C . ASP A 1 152 ? -23.625 -5.664 -16.562 1 91.88 152 ASP A C 1
ATOM 1239 O O . ASP A 1 152 ? -24.203 -6.184 -17.516 1 91.88 152 ASP A O 1
ATOM 1243 N N . LEU A 1 153 ? -23.328 -6.285 -15.477 1 91 153 LEU A N 1
ATOM 1244 C CA . LEU A 1 153 ? -23.656 -7.695 -15.32 1 91 153 LEU A CA 1
ATOM 1245 C C . LEU A 1 153 ? -25.172 -7.887 -15.25 1 91 153 LEU A C 1
ATOM 1247 O O . LEU A 1 153 ? -25.703 -8.836 -15.828 1 91 153 LEU A O 1
ATOM 1251 N N . GLU A 1 154 ? -25.828 -6.961 -14.594 1 90.44 154 GLU A N 1
ATOM 1252 C CA . GLU A 1 154 ? -27.297 -7.02 -14.5 1 90.44 154 GLU A CA 1
ATOM 1253 C C . GLU A 1 154 ? -27.938 -6.828 -15.867 1 90.44 154 GLU A C 1
ATOM 1255 O O . GLU A 1 154 ? -28.906 -7.516 -16.203 1 90.44 154 GLU A O 1
ATOM 1260 N N . THR A 1 155 ? -27.375 -5.938 -16.578 1 90 155 THR A N 1
ATOM 1261 C CA . THR A 1 155 ? -27.875 -5.672 -17.922 1 90 155 THR A CA 1
ATOM 1262 C C . THR A 1 155 ? -27.703 -6.891 -18.828 1 90 155 THR A C 1
ATOM 1264 O O . THR A 1 155 ? -28.609 -7.262 -19.562 1 90 155 THR A O 1
ATOM 1267 N N . ARG A 1 156 ? -26.594 -7.5 -18.797 1 85.81 156 ARG A N 1
ATOM 1268 C CA . ARG A 1 156 ? -26.312 -8.688 -19.594 1 85.81 156 ARG A CA 1
ATOM 1269 C C . ARG A 1 156 ? -27.234 -9.844 -19.203 1 85.81 156 ARG A C 1
ATOM 1271 O O . ARG A 1 156 ? -27.703 -10.602 -20.062 1 85.81 156 ARG A O 1
ATOM 1278 N N . ARG A 1 157 ? -27.453 -9.953 -17.953 1 82.31 157 ARG A N 1
ATOM 1279 C CA . ARG A 1 157 ? -28.344 -11 -17.453 1 82.31 157 ARG A CA 1
ATOM 1280 C C . ARG A 1 157 ? -29.781 -10.758 -17.906 1 82.31 157 ARG A C 1
ATOM 1282 O O . ARG A 1 157 ? -30.469 -11.703 -18.297 1 82.31 157 ARG A O 1
ATOM 1289 N N . GLY A 1 158 ? -30.109 -9.492 -17.828 1 75.19 158 GLY A N 1
ATOM 1290 C CA . GLY A 1 158 ? -31.438 -9.133 -18.297 1 75.19 158 GLY A CA 1
ATOM 1291 C C . GLY A 1 158 ? -31.625 -9.391 -19.781 1 75.19 158 GLY A C 1
ATOM 1292 O O . GLY A 1 158 ? -32.688 -9.859 -20.203 1 75.19 158 GLY A O 1
ATOM 1293 N N . GLU A 1 159 ? -30.625 -9.141 -20.516 1 75.94 159 GLU A N 1
ATOM 1294 C CA . GLU A 1 159 ? -30.688 -9.375 -21.953 1 75.94 159 GLU A CA 1
ATOM 1295 C C . GLU A 1 159 ? -30.75 -10.867 -22.281 1 75.94 159 GLU A C 1
ATOM 1297 O O . GLU A 1 159 ? -31.484 -11.281 -23.172 1 75.94 159 GLU A O 1
ATOM 1302 N N . LEU A 1 160 ? -30.031 -11.648 -21.531 1 70.44 160 LEU A N 1
ATOM 1303 C CA . LEU A 1 160 ? -30.047 -13.094 -21.719 1 70.44 160 LEU A CA 1
ATOM 1304 C C . LEU A 1 160 ? -31.406 -13.672 -21.328 1 70.44 160 LEU A C 1
ATOM 1306 O O . LEU A 1 160 ? -31.922 -14.562 -22 1 70.44 160 LEU A O 1
ATOM 1310 N N . GLN A 1 161 ? -31.969 -13.07 -20.328 1 68.75 161 GLN A N 1
ATOM 1311 C CA . GLN A 1 161 ? -33.281 -13.539 -19.891 1 68.75 161 GLN A CA 1
ATOM 1312 C C . GLN A 1 161 ? -34.375 -13.141 -20.875 1 68.75 161 GLN A C 1
ATOM 1314 O O . GLN A 1 161 ? -35.281 -13.914 -21.141 1 68.75 161 GLN A O 1
ATOM 1319 N N . THR A 1 162 ? -34.188 -11.977 -21.406 1 67.38 162 THR A N 1
ATOM 1320 C CA . THR A 1 162 ? -35.125 -11.523 -22.406 1 67.38 162 THR A CA 1
ATOM 1321 C C . THR A 1 162 ? -35 -12.344 -23.688 1 67.38 162 THR A C 1
ATOM 1323 O O . THR A 1 162 ? -36 -12.688 -24.312 1 67.38 162 THR A O 1
ATOM 1326 N N . TYR A 1 163 ? -33.844 -12.633 -23.969 1 60.22 163 TYR A N 1
ATOM 1327 C CA . TYR A 1 163 ? -33.594 -13.461 -25.156 1 60.22 163 TYR A CA 1
ATOM 1328 C C . TYR A 1 163 ? -34.125 -14.875 -24.938 1 60.22 163 TYR A C 1
ATOM 1330 O O . TYR A 1 163 ? -34.781 -15.445 -25.828 1 60.22 163 TYR A O 1
ATOM 1338 N N . ASP A 1 164 ? -33.844 -15.445 -23.828 1 57.81 164 ASP A N 1
ATOM 1339 C CA . ASP A 1 164 ? -34.344 -16.781 -23.516 1 57.81 164 ASP A CA 1
ATOM 1340 C C . ASP A 1 164 ? -35.875 -16.797 -23.484 1 57.81 164 ASP A C 1
ATOM 1342 O O . ASP A 1 164 ? -36.5 -17.781 -23.906 1 57.81 164 ASP A O 1
ATOM 1346 N N . ARG A 1 165 ? -36.5 -15.688 -23.047 1 58.66 165 ARG A N 1
ATOM 1347 C CA . ARG A 1 165 ? -37.938 -15.625 -22.969 1 58.66 165 ARG A CA 1
ATOM 1348 C C . ARG A 1 165 ? -38.562 -15.445 -24.359 1 58.66 165 ARG A C 1
ATOM 1350 O O . ARG A 1 165 ? -39.688 -15.852 -24.609 1 58.66 165 ARG A O 1
ATOM 1357 N N . THR A 1 166 ? -37.75 -14.75 -25.125 1 57.69 166 THR A N 1
ATOM 1358 C CA . THR A 1 166 ? -38.281 -14.523 -26.469 1 57.69 166 THR A CA 1
ATOM 1359 C C . THR A 1 166 ? -37.969 -15.703 -27.375 1 57.69 166 THR A C 1
ATOM 1361 O O . THR A 1 166 ? -38.531 -15.812 -28.469 1 57.69 166 THR A O 1
ATOM 1364 N N . MET A 1 167 ? -36.938 -16.391 -26.969 1 53.81 167 MET A N 1
ATOM 1365 C CA . MET A 1 167 ? -36.625 -17.547 -27.797 1 53.81 167 MET A CA 1
ATOM 1366 C C . MET A 1 167 ? -37.625 -18.688 -27.516 1 53.81 167 MET A C 1
ATOM 1368 O O . MET A 1 167 ? -38.031 -18.891 -26.375 1 53.81 167 MET A O 1
ATOM 1372 N N . MET A 1 168 ? -38.344 -19.203 -28.469 1 55.34 168 MET A N 1
ATOM 1373 C CA . MET A 1 168 ? -39.25 -20.344 -28.391 1 55.34 168 MET A CA 1
ATOM 1374 C C . MET A 1 168 ? -38.562 -21.516 -27.703 1 55.34 168 MET A C 1
ATOM 1376 O O . MET A 1 168 ? -37.375 -21.734 -27.844 1 55.34 168 MET A O 1
ATOM 1380 N N . PRO A 1 169 ? -39.281 -22.188 -26.719 1 53.47 169 PRO A N 1
ATOM 1381 C CA . PRO A 1 169 ? -38.719 -23.312 -25.969 1 53.47 169 PRO A CA 1
ATOM 1382 C C . PRO A 1 169 ? -37.844 -24.203 -26.828 1 53.47 169 PRO A C 1
ATOM 1384 O O . PRO A 1 169 ? -36.812 -24.719 -26.344 1 53.47 169 PRO A O 1
ATOM 1387 N N . ASP A 1 170 ? -38.156 -24.219 -27.984 1 54.91 170 ASP A N 1
ATOM 1388 C CA . ASP A 1 170 ? -37.469 -25.094 -28.906 1 54.91 170 ASP A CA 1
ATOM 1389 C C . ASP A 1 170 ? -36.094 -24.531 -29.297 1 54.91 170 ASP A C 1
ATOM 1391 O O . ASP A 1 170 ? -35.156 -25.281 -29.5 1 54.91 170 ASP A O 1
ATOM 1395 N N . GLU A 1 171 ? -35.969 -23.234 -29.406 1 53.22 171 GLU A N 1
ATOM 1396 C CA . GLU A 1 171 ? -34.688 -22.609 -29.828 1 53.22 171 GLU A CA 1
ATOM 1397 C C . GLU A 1 171 ? -33.688 -22.609 -28.703 1 53.22 171 GLU A C 1
ATOM 1399 O O . GLU A 1 171 ? -32.469 -22.797 -28.938 1 53.22 171 GLU A O 1
ATOM 1404 N N . ILE A 1 172 ? -34.094 -22.484 -27.562 1 51.91 172 ILE A N 1
ATOM 1405 C CA . ILE A 1 172 ? -33.281 -22.594 -26.375 1 51.91 172 ILE A CA 1
ATOM 1406 C C . ILE A 1 172 ? -32.719 -24.016 -26.266 1 51.91 172 ILE A C 1
ATOM 1408 O O . ILE A 1 172 ? -31.531 -24.219 -25.984 1 51.91 172 ILE A O 1
ATOM 1412 N N . ALA A 1 173 ? -33.531 -25.016 -26.453 1 53.28 173 ALA A N 1
ATOM 1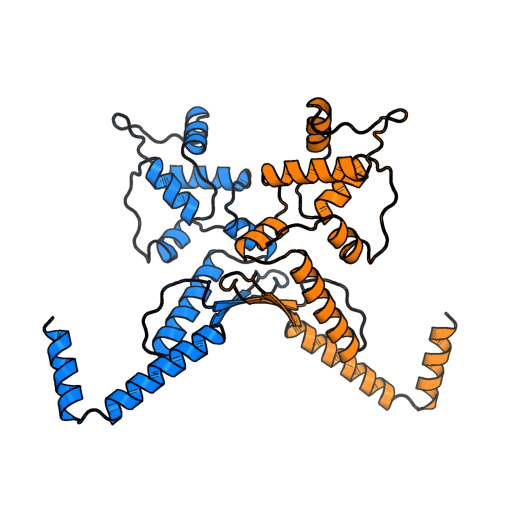413 C CA . ALA A 1 173 ? -33.188 -26.438 -26.484 1 53.28 173 ALA A CA 1
ATOM 1414 C C . ALA A 1 173 ? -32.156 -26.719 -27.594 1 53.28 173 ALA A C 1
ATOM 1416 O O . ALA A 1 173 ? -31.234 -27.5 -27.422 1 53.28 173 ALA A O 1
ATOM 1417 N N . TRP A 1 174 ? -32.344 -25.984 -28.672 1 53.28 174 TRP A N 1
ATOM 1418 C CA . TRP A 1 174 ? -31.453 -26.219 -29.812 1 53.28 174 TRP A CA 1
ATOM 1419 C C . TRP A 1 174 ? -30.078 -25.641 -29.547 1 53.28 174 TRP A C 1
ATOM 1421 O O . TRP A 1 174 ? -29.062 -26.281 -29.828 1 53.28 174 TRP A O 1
ATOM 1431 N N . ARG A 1 175 ? -29.906 -24.516 -28.859 1 51.28 175 ARG A N 1
ATOM 1432 C CA . ARG A 1 175 ? -28.609 -23.891 -28.609 1 51.28 175 ARG A CA 1
ATOM 1433 C C . ARG A 1 175 ? -27.844 -24.641 -27.531 1 51.28 175 ARG A C 1
ATOM 1435 O O . ARG A 1 175 ? -26.625 -24.781 -27.609 1 51.28 175 ARG A O 1
ATOM 1442 N N . LYS A 1 176 ? -28.406 -25.109 -26.531 1 53.94 176 LYS A N 1
ATOM 1443 C CA . LYS A 1 176 ? -27.766 -25.953 -25.531 1 53.94 176 LYS A CA 1
ATOM 1444 C C . LYS A 1 176 ? -27.234 -27.25 -26.141 1 53.94 176 LYS A C 1
ATOM 1446 O O . LYS A 1 176 ? -26.172 -27.719 -25.766 1 53.94 176 LYS A O 1
ATOM 1451 N N . ARG A 1 177 ? -27.875 -27.766 -27.156 1 54.16 177 ARG A N 1
ATOM 1452 C CA . ARG A 1 177 ? -27.469 -28.953 -27.875 1 54.16 177 ARG A CA 1
ATOM 1453 C C . ARG A 1 177 ? -26.281 -28.672 -28.797 1 54.16 177 ARG A C 1
ATOM 1455 O O . ARG A 1 177 ? -25.359 -29.469 -28.906 1 54.16 177 ARG A O 1
ATOM 1462 N N . ARG A 1 178 ? -26.25 -27.469 -29.375 1 56 178 ARG A N 1
ATOM 1463 C CA . ARG A 1 178 ? -25.172 -27.125 -30.297 1 56 178 ARG A CA 1
ATOM 1464 C C . ARG A 1 178 ? -23.891 -26.797 -29.547 1 56 178 ARG A C 1
ATOM 1466 O O . ARG A 1 178 ? -22.781 -27.062 -30.031 1 56 178 ARG A O 1
ATOM 1473 N N . SER A 1 179 ? -23.922 -26.156 -28.453 1 52.28 179 SER A N 1
ATOM 1474 C CA . SER A 1 179 ? -22.703 -25.797 -27.703 1 52.28 179 SER A CA 1
ATOM 1475 C C . SER A 1 179 ? -22.062 -27.016 -27.062 1 52.28 179 SER A C 1
ATOM 1477 O O . SER A 1 179 ? -20.859 -27.047 -26.844 1 52.28 179 SER A O 1
ATOM 1479 N N . LYS A 1 180 ? -22.719 -28.156 -26.719 1 55.97 180 LYS A N 1
ATOM 1480 C CA . LYS A 1 180 ? -22.141 -29.406 -26.25 1 55.97 180 LYS A CA 1
ATOM 1481 C C . LYS A 1 180 ? -21.469 -30.172 -27.391 1 55.97 180 LYS A C 1
ATOM 1483 O O . LYS A 1 180 ? -20.703 -31.109 -27.172 1 55.97 180 LYS A O 1
ATOM 1488 N N . GLN A 1 181 ? -21.812 -29.844 -28.578 1 54.22 181 GLN A N 1
ATOM 1489 C CA . GLN A 1 181 ? -21.266 -30.562 -29.719 1 54.22 181 GLN A CA 1
ATOM 1490 C C . GLN A 1 181 ? -20.047 -29.844 -30.297 1 54.22 181 GLN A C 1
ATOM 1492 O O . GLN A 1 181 ? -19.344 -30.375 -31.156 1 54.22 181 GLN A O 1
ATOM 1497 N N . GLN A 1 182 ? -19.781 -28.516 -29.797 1 45.16 182 GLN A N 1
ATOM 1498 C CA . GLN A 1 182 ? -18.516 -27.922 -30.266 1 45.16 182 GLN A CA 1
ATOM 1499 C C . GLN A 1 182 ? -17.453 -27.969 -29.172 1 45.16 182 GLN A C 1
ATOM 1501 O O . GLN A 1 182 ? -17.766 -27.781 -27.984 1 45.16 182 GLN A O 1
ATOM 1506 N N . MET B 1 1 ? -1.695 10.32 -11.828 1 78.88 1 MET B N 1
ATOM 1507 C CA . MET B 1 1 ? -1.93 10.031 -10.414 1 78.88 1 MET B CA 1
ATOM 1508 C C . MET B 1 1 ? -0.701 10.367 -9.578 1 78.88 1 MET B C 1
ATOM 1510 O O . MET B 1 1 ? 0.424 10.039 -9.961 1 78.88 1 MET B O 1
ATOM 1514 N N . ASN B 1 2 ? -1 11.258 -8.508 1 90.88 2 ASN B N 1
ATOM 1515 C CA . ASN B 1 2 ? 0.12 11.562 -7.625 1 90.88 2 ASN B CA 1
ATOM 1516 C C . ASN B 1 2 ? 0.057 10.758 -6.336 1 90.88 2 ASN B C 1
ATOM 1518 O O . ASN B 1 2 ? -0.802 11 -5.484 1 90.88 2 ASN B O 1
ATOM 1522 N N . ALA B 1 3 ? 1.022 9.867 -6.234 1 96.44 3 ALA B N 1
ATOM 1523 C CA . ALA B 1 3 ? 1.066 8.992 -5.066 1 96.44 3 ALA B CA 1
ATOM 1524 C C . ALA B 1 3 ? 1.717 9.695 -3.879 1 96.44 3 ALA B C 1
ATOM 1526 O O . ALA B 1 3 ? 1.658 9.203 -2.75 1 96.44 3 ALA B O 1
ATOM 1527 N N . THR B 1 4 ? 2.295 10.844 -4.121 1 98.38 4 THR B N 1
ATOM 1528 C CA . THR B 1 4 ? 2.885 11.727 -3.125 1 98.38 4 THR B CA 1
ATOM 1529 C C . THR B 1 4 ? 2.205 13.094 -3.143 1 98.38 4 THR B C 1
ATOM 1531 O O . THR B 1 4 ? 1.343 13.352 -3.984 1 98.38 4 THR B O 1
ATOM 1534 N N . LEU B 1 5 ? 2.584 13.898 -2.16 1 98 5 LEU B N 1
ATOM 1535 C CA . LEU B 1 5 ? 2.078 15.273 -2.127 1 98 5 LEU B CA 1
ATOM 1536 C C . LEU B 1 5 ? 3.053 16.234 -2.803 1 98 5 LEU B C 1
ATOM 1538 O O . LEU B 1 5 ? 4.25 16.203 -2.512 1 98 5 LEU B O 1
ATOM 1542 N N . ASN B 1 6 ? 2.508 16.969 -3.764 1 96.31 6 ASN B N 1
ATOM 1543 C CA . ASN B 1 6 ? 3.324 18.094 -4.191 1 96.31 6 ASN B CA 1
ATOM 1544 C C . ASN B 1 6 ? 3.346 19.203 -3.139 1 96.31 6 ASN B C 1
ATOM 1546 O O . ASN B 1 6 ? 2.686 19.094 -2.104 1 96.31 6 ASN B O 1
ATOM 1550 N N . ARG B 1 7 ? 4.113 20.234 -3.375 1 95.5 7 ARG B N 1
ATOM 1551 C CA . ARG B 1 7 ? 4.301 21.281 -2.365 1 95.5 7 ARG B CA 1
ATOM 1552 C C . ARG B 1 7 ? 2.979 21.953 -2.012 1 95.5 7 ARG B C 1
ATOM 1554 O O . ARG B 1 7 ? 2.689 22.188 -0.837 1 95.5 7 ARG B O 1
ATOM 1561 N N . LYS B 1 8 ? 2.225 22.297 -3.027 1 95.38 8 LYS B N 1
ATOM 1562 C CA . LYS B 1 8 ? 0.949 22.984 -2.805 1 95.38 8 LYS B CA 1
ATOM 1563 C C . LYS B 1 8 ? 0.019 22.125 -1.943 1 95.38 8 LYS B C 1
ATOM 1565 O O . LYS B 1 8 ? -0.582 22.625 -0.991 1 95.38 8 LYS B O 1
ATOM 1570 N N . GLU B 1 9 ? -0.108 20.875 -2.252 1 97.12 9 GLU B N 1
ATOM 1571 C CA . GLU B 1 9 ? -0.939 19.953 -1.498 1 97.12 9 GLU B CA 1
ATOM 1572 C C . GLU B 1 9 ? -0.417 19.766 -0.075 1 97.12 9 GLU B C 1
ATOM 1574 O O . GLU B 1 9 ? -1.201 19.688 0.873 1 97.12 9 GLU B O 1
ATOM 1579 N N . TYR B 1 10 ? 0.868 19.766 0.048 1 97.12 10 TYR B N 1
ATOM 1580 C CA . TYR B 1 10 ? 1.497 19.641 1.359 1 97.12 10 TYR B CA 1
ATOM 1581 C C . TYR B 1 10 ? 1.105 20.812 2.254 1 97.12 10 TYR B C 1
ATOM 1583 O O . TYR B 1 10 ? 0.698 20.625 3.402 1 97.12 10 TYR B O 1
ATOM 1591 N N . VAL B 1 11 ? 1.233 21.953 1.739 1 96.44 11 VAL B N 1
ATOM 1592 C CA . VAL B 1 11 ? 0.909 23.156 2.504 1 96.44 11 VAL B CA 1
ATOM 1593 C C . VAL B 1 11 ? -0.575 23.156 2.865 1 96.44 11 VAL B C 1
ATOM 1595 O O . VAL B 1 11 ? -0.944 23.438 4.008 1 96.44 11 VAL B O 1
ATOM 1598 N N . GLU B 1 12 ? -1.404 22.812 1.973 1 95.94 12 GLU B N 1
ATOM 1599 C CA . GLU B 1 12 ? -2.852 22.812 2.16 1 95.94 12 GLU B CA 1
ATOM 1600 C C . GLU B 1 12 ? -3.285 21.766 3.174 1 95.94 12 GLU B C 1
ATOM 1602 O O . GLU B 1 12 ? -4.047 22.062 4.098 1 95.94 12 GLU B O 1
ATOM 1607 N N . LEU B 1 13 ? -2.75 20.578 3.045 1 95.69 13 LEU B N 1
ATOM 1608 C CA . LEU B 1 13 ? -3.334 19.453 3.744 1 95.69 13 LEU B CA 1
ATOM 1609 C C . LEU B 1 13 ? -2.582 19.156 5.039 1 95.69 13 LEU B C 1
ATOM 1611 O O . LEU B 1 13 ? -3.197 18.844 6.062 1 95.69 13 LEU B O 1
ATOM 1615 N N . VAL B 1 14 ? -1.276 19.203 4.977 1 93.44 14 VAL B N 1
ATOM 1616 C CA . VAL B 1 14 ? -0.483 18.906 6.164 1 93.44 14 VAL B CA 1
ATOM 1617 C C . VAL B 1 14 ? -0.263 20.188 6.977 1 93.44 14 VAL B C 1
ATOM 1619 O O . VAL B 1 14 ? -0.419 20.172 8.203 1 93.44 14 VAL B O 1
ATOM 1622 N N . GLY B 1 15 ? 0.034 21.219 6.281 1 91.06 15 GLY B N 1
ATOM 1623 C CA . GLY B 1 15 ? 0.259 22.5 6.941 1 91.06 15 GLY B CA 1
ATOM 1624 C C . GLY B 1 15 ? -1.026 23.234 7.289 1 91.06 15 GLY B C 1
ATOM 1625 O O . GLY B 1 15 ? -0.995 24.297 7.895 1 91.06 15 GLY B O 1
ATOM 1626 N N . ARG B 1 16 ? -2.117 22.703 6.828 1 89 16 ARG B N 1
ATOM 1627 C CA . ARG B 1 16 ? -3.428 23.297 7.062 1 89 16 ARG B CA 1
ATOM 1628 C C . ARG B 1 16 ? -3.488 24.719 6.512 1 89 16 ARG B C 1
ATOM 1630 O O . ARG B 1 16 ? -3.979 25.641 7.184 1 89 16 ARG B O 1
ATOM 1637 N N . GLY B 1 17 ? -2.814 24.859 5.438 1 87.25 17 GLY B N 1
ATOM 1638 C CA . GLY B 1 17 ? -2.875 26.125 4.727 1 87.25 17 GLY B CA 1
ATOM 1639 C C . GLY B 1 17 ? -1.783 27.094 5.137 1 87.25 17 GLY B C 1
ATOM 1640 O O . GLY B 1 17 ? -1.635 28.156 4.535 1 87.25 17 GLY B O 1
ATOM 1641 N N . GLN B 1 18 ? -1.005 26.719 6.125 1 88.19 18 GLN B N 1
ATOM 1642 C CA . GLN B 1 18 ? 0.071 27.594 6.586 1 88.19 18 GLN B CA 1
ATOM 1643 C C . GLN B 1 18 ? 1.423 27.125 6.059 1 88.19 18 GLN B C 1
ATOM 1645 O O . GLN B 1 18 ? 1.898 26.047 6.418 1 88.19 18 GLN B O 1
ATOM 1650 N N . PRO B 1 19 ? 1.882 28.031 5.254 1 84.38 19 PRO B N 1
ATOM 1651 C CA . PRO B 1 19 ? 3.17 27.609 4.695 1 84.38 19 PRO B CA 1
ATOM 1652 C C . PRO B 1 19 ? 4.277 27.547 5.746 1 84.38 19 PRO B C 1
ATOM 1654 O O . PRO B 1 19 ? 4.285 28.359 6.68 1 84.38 19 PRO B O 1
ATOM 1657 N N . ASP B 1 20 ? 5.125 26.578 5.535 1 84.5 20 ASP B N 1
ATOM 1658 C CA . ASP B 1 20 ? 6.281 26.484 6.422 1 84.5 20 ASP B CA 1
ATOM 1659 C C . ASP B 1 20 ? 7.227 27.672 6.234 1 84.5 20 ASP B C 1
ATOM 1661 O O . ASP B 1 20 ? 7.258 28.281 5.164 1 84.5 20 ASP B O 1
ATOM 1665 N N . ALA B 1 21 ? 7.926 27.859 7.254 1 91.62 21 ALA B N 1
ATOM 1666 C CA . ALA B 1 21 ? 8.961 28.891 7.184 1 91.62 21 ALA B CA 1
ATOM 1667 C C . ALA B 1 21 ? 10.219 28.344 6.508 1 91.62 21 ALA B C 1
ATOM 1669 O O . ALA B 1 21 ? 10.617 27.203 6.75 1 91.62 21 ALA B O 1
ATOM 1670 N N . TYR B 1 22 ? 10.75 29.203 5.613 1 94.12 22 TYR B N 1
ATOM 1671 C CA . TYR B 1 22 ? 12.031 28.922 4.969 1 94.12 22 TYR B CA 1
ATOM 1672 C C . TYR B 1 22 ? 13.039 30.031 5.262 1 94.12 22 TYR B C 1
ATOM 1674 O O . TYR B 1 22 ? 12.656 31.188 5.477 1 94.12 22 TYR B O 1
ATOM 1682 N N . PRO B 1 23 ? 14.297 29.75 5.242 1 95.69 23 PRO B N 1
ATOM 1683 C CA . PRO B 1 23 ? 14.961 28.5 4.887 1 95.69 23 PRO B CA 1
ATOM 1684 C C . PRO B 1 23 ? 14.844 27.438 5.984 1 95.69 23 PRO B C 1
ATOM 1686 O O . PRO B 1 23 ? 14.625 27.766 7.152 1 95.69 23 PRO B O 1
ATOM 1689 N N . LYS B 1 24 ? 15.078 26.078 5.582 1 96.31 24 LYS B N 1
ATOM 1690 C CA . LYS B 1 24 ? 14.961 24.953 6.5 1 96.31 24 LYS B CA 1
ATOM 1691 C C . LYS B 1 24 ? 16.312 24.281 6.719 1 96.31 24 LYS B C 1
ATOM 1693 O O . LYS B 1 24 ? 17.188 24.359 5.859 1 96.31 24 LYS B O 1
ATOM 1698 N N . SER B 1 25 ? 16.359 23.719 7.898 1 96.12 25 SER B N 1
ATOM 1699 C CA . SER B 1 25 ? 17.5 22.812 8.133 1 96.12 25 SER B CA 1
ATOM 1700 C C . SER B 1 25 ? 17.312 21.5 7.379 1 96.12 25 SER B C 1
ATOM 1702 O O . SER B 1 25 ? 16.219 21.203 6.898 1 96.12 25 SER B O 1
ATOM 1704 N N . THR B 1 26 ? 18.375 20.688 7.305 1 97.12 26 THR B N 1
ATOM 1705 C CA . THR B 1 26 ? 18.297 19.391 6.641 1 97.12 26 THR B CA 1
ATOM 1706 C C . THR B 1 26 ? 17.297 18.484 7.348 1 97.12 26 THR B C 1
ATOM 1708 O O . THR B 1 26 ? 16.547 17.766 6.699 1 97.12 26 THR B O 1
ATOM 1711 N N . GLU B 1 27 ? 17.297 18.547 8.656 1 96.62 27 GLU B N 1
ATOM 1712 C CA . GLU B 1 27 ? 16.375 17.734 9.445 1 96.62 27 GLU B CA 1
ATOM 1713 C C . GLU B 1 27 ? 14.922 18.109 9.164 1 96.62 27 GLU B C 1
ATOM 1715 O O . GLU B 1 27 ? 14.07 17.219 9.047 1 96.62 27 GLU B O 1
ATOM 1720 N N . ASP B 1 28 ? 14.719 19.359 9.047 1 97.06 28 ASP B N 1
ATOM 1721 C CA . ASP B 1 28 ? 13.359 19.828 8.766 1 97.06 28 ASP B CA 1
ATOM 1722 C C . ASP B 1 28 ? 12.914 19.422 7.367 1 97.06 28 ASP B C 1
ATOM 1724 O O . ASP B 1 28 ? 11.742 19.141 7.137 1 97.06 28 ASP B O 1
ATOM 1728 N N . VAL B 1 29 ? 13.836 19.391 6.484 1 98.25 29 VAL B N 1
ATOM 1729 C CA . VAL B 1 29 ? 13.539 19 5.113 1 98.25 29 VAL B CA 1
ATOM 1730 C C . VAL B 1 29 ? 13.188 17.516 5.074 1 98.25 29 VAL B C 1
ATOM 1732 O O . VAL B 1 29 ? 12.266 17.094 4.367 1 98.25 29 VAL B O 1
ATOM 1735 N N . VAL B 1 30 ? 13.938 16.734 5.824 1 98.5 30 VAL B N 1
ATOM 1736 C CA . VAL B 1 30 ? 13.633 15.305 5.914 1 98.5 30 VAL B CA 1
ATOM 1737 C C . VAL B 1 30 ? 12.188 15.109 6.383 1 98.5 30 VAL B C 1
ATOM 1739 O O . VAL B 1 30 ? 11.438 14.328 5.797 1 98.5 30 VAL B O 1
ATOM 1742 N N . SER B 1 31 ? 11.812 15.875 7.367 1 97.94 31 SER B N 1
ATOM 1743 C CA . SER B 1 31 ? 10.461 15.773 7.898 1 97.94 31 SER B CA 1
ATOM 1744 C C . SER B 1 31 ? 9.422 16.141 6.84 1 97.94 31 SER B C 1
ATOM 1746 O O . SER B 1 31 ? 8.43 15.422 6.664 1 97.94 31 SER B O 1
ATOM 1748 N N . GLU B 1 32 ? 9.641 17.234 6.195 1 98 32 GLU B N 1
ATOM 1749 C CA . GLU B 1 32 ? 8.711 17.641 5.152 1 98 32 GLU B CA 1
ATOM 1750 C C . GLU B 1 32 ? 8.594 16.594 4.059 1 98 32 GLU B C 1
ATOM 1752 O O . GLU B 1 32 ? 7.492 16.219 3.65 1 98 32 GLU B O 1
ATOM 1757 N N . LEU B 1 33 ? 9.734 16.094 3.58 1 98.62 33 LEU B N 1
ATOM 1758 C CA . LEU B 1 33 ? 9.742 15.117 2.496 1 98.62 33 LEU B CA 1
ATOM 1759 C C . LEU B 1 33 ? 9.047 13.828 2.922 1 98.62 33 LEU B C 1
ATOM 1761 O O . LEU B 1 33 ? 8.336 13.203 2.125 1 98.62 33 LEU B O 1
ATOM 1765 N N . ARG B 1 34 ? 9.234 13.445 4.141 1 98.62 34 ARG B N 1
ATOM 1766 C CA . ARG B 1 34 ? 8.562 12.25 4.645 1 98.62 34 ARG B CA 1
ATOM 1767 C C . ARG B 1 34 ? 7.055 12.461 4.719 1 98.62 34 ARG B C 1
ATOM 1769 O O . ARG B 1 34 ? 6.277 11.562 4.383 1 98.62 34 ARG B O 1
ATOM 1776 N N . GLU B 1 35 ? 6.633 13.672 5.113 1 97.56 35 GLU B N 1
ATOM 1777 C CA . GLU B 1 35 ? 5.211 13.992 5.152 1 97.56 35 GLU B CA 1
ATOM 1778 C C . GLU B 1 35 ? 4.609 14 3.748 1 97.56 35 GLU B C 1
ATOM 1780 O O . GLU B 1 35 ? 3.432 13.68 3.57 1 97.56 35 GLU B O 1
ATOM 1785 N N . ARG B 1 36 ? 5.465 14.258 2.811 1 98.25 36 ARG B N 1
ATOM 1786 C CA . ARG B 1 36 ? 5.008 14.289 1.424 1 98.25 36 ARG B CA 1
ATOM 1787 C C . ARG B 1 36 ? 4.992 12.891 0.822 1 98.25 36 ARG B C 1
ATOM 1789 O O . ARG B 1 36 ? 4.48 12.688 -0.281 1 98.25 36 ARG B O 1
ATOM 1796 N N . GLY B 1 37 ? 5.621 11.898 1.507 1 98.56 37 GLY B N 1
ATOM 1797 C CA . GLY B 1 37 ? 5.469 10.516 1.079 1 98.56 37 GLY B CA 1
ATOM 1798 C C . GLY B 1 37 ? 6.777 9.875 0.664 1 98.56 37 GLY B C 1
ATOM 1799 O O . GLY B 1 37 ? 6.793 8.742 0.163 1 98.56 37 GLY B O 1
ATOM 1800 N N . PHE B 1 38 ? 7.922 10.539 0.899 1 98.62 38 PHE B N 1
ATOM 1801 C CA . PHE B 1 38 ? 9.227 10.023 0.479 1 98.62 38 PHE B CA 1
ATOM 1802 C C . PHE B 1 38 ? 9.977 9.422 1.659 1 98.62 38 PHE B C 1
ATOM 1804 O O . PHE B 1 38 ? 9.883 9.93 2.781 1 98.62 38 PHE B O 1
ATOM 1811 N N . ASP B 1 39 ? 10.688 8.406 1.376 1 97.94 39 ASP B N 1
ATOM 1812 C CA . ASP B 1 39 ? 11.586 7.852 2.375 1 97.94 39 ASP B CA 1
ATOM 1813 C C . ASP B 1 39 ? 12.898 8.633 2.428 1 97.94 39 ASP B C 1
ATOM 1815 O O . ASP B 1 39 ? 13.953 8.109 2.064 1 97.94 39 ASP B O 1
ATOM 1819 N N . ALA B 1 40 ? 12.789 9.82 2.926 1 98.5 40 ALA B N 1
ATOM 1820 C CA . ALA B 1 40 ? 13.93 10.719 3.029 1 98.5 40 ALA B CA 1
ATOM 1821 C C . ALA B 1 40 ? 14.672 10.523 4.348 1 98.5 40 ALA B C 1
ATOM 1823 O O . ALA B 1 40 ? 14.047 10.344 5.398 1 98.5 40 ALA B O 1
ATOM 1824 N N . ARG B 1 41 ? 15.992 10.539 4.223 1 98 41 ARG B N 1
ATOM 1825 C CA . ARG B 1 41 ? 16.906 10.492 5.363 1 98 41 ARG B CA 1
ATOM 1826 C C . ARG B 1 41 ? 18.031 11.5 5.203 1 98 41 ARG B C 1
ATOM 1828 O O . ARG B 1 41 ? 18.359 11.914 4.09 1 98 41 ARG B O 1
ATOM 1835 N N . VAL B 1 42 ? 18.625 11.844 6.32 1 97.62 42 VAL B N 1
ATOM 1836 C CA . VAL B 1 42 ? 19.672 12.852 6.301 1 97.62 42 VAL B CA 1
ATOM 1837 C C . VAL B 1 42 ? 20.812 12.398 5.402 1 97.62 42 VAL B C 1
ATOM 1839 O O . VAL B 1 42 ? 21.25 13.141 4.52 1 97.62 42 VAL B O 1
ATOM 1842 N N . PRO B 1 43 ? 21.281 11.172 5.48 1 97.5 43 PRO B N 1
ATOM 1843 C CA . PRO B 1 43 ? 22.391 10.742 4.621 1 97.5 43 PRO B CA 1
ATOM 1844 C C . PRO B 1 43 ? 22.047 10.828 3.135 1 97.5 43 PRO B C 1
ATOM 1846 O O . PRO B 1 43 ? 22.922 11.109 2.312 1 97.5 43 PRO B O 1
ATOM 1849 N N . ALA B 1 44 ? 20.844 10.523 2.861 1 96.88 44 ALA B N 1
ATOM 1850 C CA . ALA B 1 44 ? 20.422 10.594 1.465 1 96.88 44 ALA B CA 1
ATOM 1851 C C . ALA B 1 44 ? 20.5 12.031 0.947 1 96.88 44 ALA B C 1
ATOM 1853 O O . ALA B 1 44 ? 20.953 12.273 -0.174 1 96.88 44 ALA B O 1
ATOM 1854 N N . LEU B 1 45 ? 20.047 12.969 1.742 1 98.12 45 LEU B N 1
ATOM 1855 C CA . LEU B 1 45 ? 20.094 14.367 1.335 1 98.12 45 LEU B CA 1
ATOM 1856 C C . LEU B 1 45 ? 21.531 14.867 1.253 1 98.12 45 LEU B C 1
ATOM 1858 O O . LEU B 1 45 ? 21.875 15.633 0.352 1 98.12 45 LEU B O 1
ATOM 1862 N N . ASP B 1 46 ? 22.344 14.453 2.174 1 96.81 46 ASP B N 1
ATOM 1863 C CA . ASP B 1 46 ? 23.766 14.789 2.133 1 96.81 46 ASP B CA 1
ATOM 1864 C C . ASP B 1 46 ? 24.406 14.281 0.844 1 96.81 46 ASP B C 1
ATOM 1866 O O . ASP B 1 46 ? 25.234 14.969 0.245 1 96.81 46 ASP B O 1
ATOM 1870 N N . TYR B 1 47 ? 24.016 13.117 0.524 1 97.56 47 TYR B N 1
ATOM 1871 C CA . TYR B 1 47 ? 24.516 12.539 -0.717 1 97.56 47 TYR B CA 1
ATOM 1872 C C . TYR B 1 47 ? 24.141 13.406 -1.913 1 97.56 47 TYR B C 1
ATOM 1874 O O . TYR B 1 47 ? 24.969 13.641 -2.801 1 97.56 47 TYR B O 1
ATOM 1882 N N . LEU B 1 48 ? 22.906 13.859 -1.995 1 97.81 48 LEU B N 1
ATOM 1883 C CA . LEU B 1 48 ? 22.453 14.703 -3.096 1 97.81 48 LEU B CA 1
ATOM 1884 C C . LEU B 1 48 ? 23.25 16 -3.16 1 97.81 48 LEU B C 1
ATOM 1886 O O . LEU B 1 48 ? 23.562 16.484 -4.25 1 97.81 48 LEU B O 1
ATOM 1890 N N . ILE B 1 49 ? 23.547 16.562 -2.018 1 97.38 49 ILE B N 1
ATOM 1891 C CA . ILE B 1 49 ? 24.344 17.781 -1.95 1 97.38 49 ILE B CA 1
ATOM 1892 C C . ILE B 1 49 ? 25.766 17.516 -2.455 1 97.38 49 ILE B C 1
ATOM 1894 O O . ILE B 1 49 ? 26.281 18.266 -3.283 1 97.38 49 ILE B O 1
ATOM 1898 N N . ARG B 1 50 ? 26.375 16.406 -1.979 1 96.94 50 ARG B N 1
ATOM 1899 C CA . ARG B 1 50 ? 27.734 16.047 -2.361 1 96.94 50 ARG B CA 1
ATOM 1900 C C . ARG B 1 50 ? 27.844 15.828 -3.867 1 96.94 50 ARG B C 1
ATOM 1902 O O . ARG B 1 50 ? 28.859 16.156 -4.477 1 96.94 50 ARG B O 1
ATOM 1909 N N . LYS B 1 51 ? 26.812 15.328 -4.438 1 97.44 51 LYS B N 1
ATOM 1910 C CA . LYS B 1 51 ? 26.797 15.062 -5.871 1 97.44 51 LYS B CA 1
ATOM 1911 C C . LYS B 1 51 ? 26.359 16.297 -6.656 1 97.44 51 LYS B C 1
ATOM 1913 O O . LYS B 1 51 ? 26.203 16.234 -7.879 1 97.44 51 LYS B O 1
ATOM 1918 N N . ASN B 1 52 ? 26.016 17.391 -5.992 1 96.62 52 ASN B N 1
ATOM 1919 C CA . ASN B 1 52 ? 25.641 18.672 -6.57 1 96.62 52 ASN B CA 1
ATOM 1920 C C . ASN B 1 52 ? 24.297 18.578 -7.305 1 96.62 52 ASN B C 1
ATOM 1922 O O . ASN B 1 52 ? 24.094 19.266 -8.312 1 96.62 52 ASN B O 1
ATOM 1926 N N . VAL B 1 53 ? 23.531 17.609 -6.914 1 97.5 53 VAL B N 1
ATOM 1927 C CA . VAL B 1 53 ? 22.172 17.516 -7.441 1 97.5 53 VAL B CA 1
ATOM 1928 C C . VAL B 1 53 ? 21.328 18.641 -6.859 1 97.5 53 VAL B C 1
ATOM 1930 O O . VAL B 1 53 ? 20.469 19.188 -7.551 1 97.5 53 VAL B O 1
ATOM 1933 N N . VAL B 1 54 ? 21.5 18.797 -5.613 1 97.69 54 VAL B N 1
ATOM 1934 C CA . VAL B 1 54 ? 20.906 19.938 -4.906 1 97.69 54 VAL B CA 1
ATOM 1935 C C . VAL B 1 54 ? 22 20.766 -4.25 1 97.69 54 VAL B C 1
ATOM 1937 O O . VAL B 1 54 ? 22.969 20.219 -3.711 1 97.69 54 VAL B O 1
ATOM 1940 N N . SER B 1 55 ? 21.828 22.125 -4.262 1 96.81 55 SER B N 1
ATOM 1941 C CA . SER B 1 55 ? 22.891 23 -3.758 1 96.81 55 SER B CA 1
ATOM 1942 C C . SER B 1 55 ? 22.328 24.094 -2.861 1 96.81 55 SER B C 1
ATOM 1944 O O . SER B 1 55 ? 22.391 25.281 -3.203 1 96.81 55 SER B O 1
ATOM 1946 N N . PRO B 1 56 ? 21.891 23.688 -1.748 1 97.69 56 PRO B N 1
ATOM 1947 C CA . PRO B 1 56 ? 21.484 24.734 -0.814 1 97.69 56 PRO B CA 1
ATOM 1948 C C . PRO B 1 56 ? 22.672 25.531 -0.268 1 97.69 56 PRO B C 1
ATOM 1950 O O . PRO B 1 56 ? 23.734 24.969 -0.013 1 97.69 56 PRO B O 1
ATOM 1953 N N . PRO B 1 57 ? 22.469 26.828 -0.077 1 95.69 57 PRO B N 1
ATOM 1954 C CA . PRO B 1 57 ? 23.547 27.609 0.556 1 95.69 57 PRO B CA 1
ATOM 1955 C C . PRO B 1 57 ? 23.781 27.203 2.01 1 95.69 57 PRO B C 1
ATOM 1957 O O . PRO B 1 57 ? 22.969 26.5 2.6 1 95.69 57 PRO B O 1
ATOM 1960 N N . ARG B 1 58 ? 24.938 27.594 2.492 1 92.69 58 ARG B N 1
ATOM 1961 C CA . ARG B 1 58 ? 25.297 27.281 3.873 1 92.69 58 ARG B CA 1
ATOM 1962 C C . ARG B 1 58 ? 25.438 28.562 4.703 1 92.69 58 ARG B C 1
ATOM 1964 O O . ARG B 1 58 ? 25.953 29.562 4.223 1 92.69 58 ARG B O 1
ATOM 1971 N N . GLU B 1 59 ? 24.797 28.594 5.836 1 89.19 59 GLU B N 1
ATOM 1972 C CA . GLU B 1 59 ? 25.016 29.609 6.863 1 89.19 59 GLU B CA 1
ATOM 1973 C C . GLU B 1 59 ? 25.656 29 8.109 1 89.19 59 GLU B C 1
ATOM 1975 O O . GLU B 1 59 ? 24.984 28.297 8.867 1 89.19 59 GLU B O 1
ATOM 1980 N N . GLY B 1 60 ? 26.938 29.219 8.383 1 88.94 60 GLY B N 1
ATOM 1981 C CA . GLY B 1 60 ? 27.672 28.516 9.422 1 88.94 60 GLY B CA 1
ATOM 1982 C C . GLY B 1 60 ? 27.781 27.016 9.141 1 88.94 60 GLY B C 1
ATOM 1983 O O . GLY B 1 60 ? 28.266 26.625 8.078 1 88.94 60 GLY B O 1
ATOM 1984 N N . ARG B 1 61 ? 27.266 26.203 9.992 1 87 61 ARG B N 1
ATOM 1985 C CA . ARG B 1 61 ? 27.375 24.766 9.875 1 87 61 ARG B CA 1
ATOM 1986 C C . ARG B 1 61 ? 26.109 24.156 9.273 1 87 61 ARG B C 1
ATOM 1988 O O . ARG B 1 61 ? 26.078 22.969 8.93 1 87 61 ARG B O 1
ATOM 1995 N N . ASN B 1 62 ? 25.125 24.984 9.078 1 90.62 62 ASN B N 1
ATOM 1996 C CA . ASN B 1 62 ? 23.828 24.438 8.688 1 90.62 62 ASN B CA 1
ATOM 1997 C C . ASN B 1 62 ? 23.453 24.844 7.266 1 90.62 62 ASN B C 1
ATOM 1999 O O . ASN B 1 62 ? 23.719 25.969 6.852 1 90.62 62 ASN B O 1
ATOM 2003 N N . TYR B 1 63 ? 23 23.891 6.555 1 95.94 63 TYR B N 1
ATOM 2004 C CA . TYR B 1 63 ? 22.469 24.219 5.238 1 95.94 63 TYR B CA 1
ATOM 2005 C C . TYR B 1 63 ? 21.141 24.969 5.363 1 95.94 63 TYR B C 1
ATOM 2007 O O . TYR B 1 63 ? 20.375 24.734 6.293 1 95.94 63 TYR B O 1
ATOM 2015 N N . GLN B 1 64 ? 20.984 25.906 4.418 1 96.94 64 GLN B N 1
ATOM 2016 C CA . GLN B 1 64 ? 19.766 26.703 4.336 1 96.94 64 GLN B CA 1
ATOM 2017 C C . GLN B 1 64 ? 18.922 26.297 3.117 1 96.94 64 GLN B C 1
ATOM 2019 O O . GLN B 1 64 ? 19.078 26.891 2.045 1 96.94 64 GLN B O 1
ATOM 2024 N N . TRP B 1 65 ? 18.016 25.344 3.303 1 97.69 65 TRP B N 1
ATOM 2025 C CA . TRP B 1 65 ? 17.219 24.797 2.207 1 97.69 65 TRP B CA 1
ATOM 2026 C C . TRP B 1 65 ? 16.078 25.75 1.842 1 97.69 65 TRP B C 1
ATOM 2028 O O . TRP B 1 65 ? 15.344 26.203 2.717 1 97.69 65 TRP B O 1
ATOM 2038 N N . ARG B 1 66 ? 15.945 26.109 0.627 1 97.12 66 ARG B N 1
ATOM 2039 C CA . ARG B 1 66 ? 14.812 26.844 0.079 1 97.12 66 ARG B CA 1
ATOM 2040 C C . ARG B 1 66 ? 13.852 25.922 -0.65 1 97.12 66 ARG B C 1
ATOM 2042 O O . ARG B 1 66 ? 14.156 24.734 -0.854 1 97.12 66 ARG B O 1
ATOM 2049 N N . THR B 1 67 ? 12.734 26.469 -1.123 1 96.75 67 THR B N 1
ATOM 2050 C CA . THR B 1 67 ? 11.68 25.656 -1.711 1 96.75 67 THR B CA 1
ATOM 2051 C C . THR B 1 67 ? 12.18 24.953 -2.969 1 96.75 67 THR B C 1
ATOM 2053 O O . THR B 1 67 ? 11.875 23.766 -3.188 1 96.75 67 THR B O 1
ATOM 2056 N N . LYS B 1 68 ? 12.914 25.625 -3.723 1 96.94 68 LYS B N 1
ATOM 2057 C CA . LYS B 1 68 ? 13.383 25.047 -4.98 1 96.94 68 LYS B CA 1
ATOM 2058 C C . LYS B 1 68 ? 14.289 23.844 -4.734 1 96.94 68 LYS B C 1
ATOM 2060 O O . LYS B 1 68 ? 14.312 22.906 -5.527 1 96.94 68 LYS B O 1
ATOM 2065 N N . HIS B 1 69 ? 15.07 23.891 -3.691 1 98.19 69 HIS B N 1
ATOM 2066 C CA . HIS B 1 69 ? 15.953 22.797 -3.332 1 98.19 69 HIS B CA 1
ATOM 2067 C C . HIS B 1 69 ? 15.148 21.562 -2.916 1 98.19 69 HIS B C 1
ATOM 2069 O O . HIS B 1 69 ? 15.461 20.438 -3.334 1 98.19 69 HIS B O 1
ATOM 2075 N N . VAL B 1 70 ? 14.141 21.828 -2.129 1 98.25 70 VAL B N 1
ATOM 2076 C CA . VAL B 1 70 ? 13.305 20.734 -1.616 1 98.25 70 VAL B CA 1
ATOM 2077 C C . VAL B 1 70 ? 12.562 20.078 -2.768 1 98.25 70 VAL B C 1
ATOM 2079 O O . VAL B 1 70 ? 12.484 18.844 -2.842 1 98.25 70 VAL B O 1
ATOM 2082 N N . ASP B 1 71 ? 12.117 20.859 -3.65 1 97.88 71 ASP B N 1
ATOM 2083 C CA . ASP B 1 71 ? 11.398 20.344 -4.812 1 97.88 71 ASP B CA 1
ATOM 2084 C C . ASP B 1 71 ? 12.32 19.5 -5.684 1 97.88 71 ASP B C 1
ATOM 2086 O O . ASP B 1 71 ? 11.914 18.453 -6.199 1 97.88 71 ASP B O 1
ATOM 2090 N N . ARG B 1 72 ? 13.461 19.938 -5.824 1 98.44 72 ARG B N 1
ATOM 2091 C CA . ARG B 1 72 ? 14.422 19.188 -6.609 1 98.44 72 ARG B CA 1
ATOM 2092 C C . ARG B 1 72 ? 14.75 17.859 -5.938 1 98.44 72 ARG B C 1
ATOM 2094 O O . ARG B 1 72 ? 14.82 16.812 -6.602 1 98.44 72 ARG B O 1
ATOM 2101 N N . ALA B 1 73 ? 14.969 17.906 -4.66 1 98.69 73 ALA B N 1
ATOM 2102 C CA . ALA B 1 73 ? 15.211 16.672 -3.908 1 98.69 73 ALA B CA 1
ATOM 2103 C C . ALA B 1 73 ? 14.039 15.703 -4.055 1 98.69 73 ALA B C 1
ATOM 2105 O O . ALA B 1 73 ? 14.242 14.508 -4.285 1 98.69 73 ALA B O 1
ATOM 2106 N N . ALA B 1 74 ? 12.875 16.219 -3.934 1 98.5 74 ALA B N 1
ATOM 2107 C CA . ALA B 1 74 ? 11.672 15.406 -4.078 1 98.5 74 ALA B CA 1
ATOM 2108 C C . ALA B 1 74 ? 11.625 14.734 -5.445 1 98.5 74 ALA B C 1
ATOM 2110 O O . ALA B 1 74 ? 11.297 13.547 -5.555 1 98.5 74 ALA B O 1
ATOM 2111 N N . ALA B 1 75 ? 11.969 15.477 -6.41 1 98.19 75 ALA B N 1
ATOM 2112 C CA . ALA B 1 75 ? 11.953 14.961 -7.777 1 98.19 75 ALA B CA 1
ATOM 2113 C C . ALA B 1 75 ? 12.922 13.797 -7.93 1 98.19 75 ALA B C 1
ATOM 2115 O O . ALA B 1 75 ? 12.602 12.797 -8.578 1 98.19 75 ALA B O 1
ATOM 2116 N N . VAL B 1 76 ? 14.016 13.93 -7.367 1 98.5 76 VAL B N 1
ATOM 2117 C CA . VAL B 1 76 ? 15.039 12.891 -7.457 1 98.5 76 VAL B CA 1
ATOM 2118 C C . VAL B 1 76 ? 14.57 11.648 -6.703 1 98.5 76 VAL B C 1
ATOM 2120 O O . VAL B 1 76 ? 14.727 10.523 -7.191 1 98.5 76 VAL B O 1
ATOM 2123 N N . LEU B 1 77 ? 14.094 11.859 -5.523 1 98.06 77 LEU B N 1
ATOM 2124 C CA . LEU B 1 77 ? 13.594 10.734 -4.73 1 98.06 77 LEU B CA 1
ATOM 2125 C C . LEU B 1 77 ? 12.477 10.008 -5.469 1 98.06 77 LEU B C 1
ATOM 2127 O O . LEU B 1 77 ? 12.375 8.781 -5.395 1 98.06 77 LEU B O 1
ATOM 2131 N N . GLU B 1 78 ? 11.648 10.781 -6.113 1 97.62 78 GLU B N 1
ATOM 2132 C CA . GLU B 1 78 ? 10.578 10.195 -6.906 1 97.62 78 GLU B CA 1
ATOM 2133 C C . GLU B 1 78 ? 11.133 9.359 -8.055 1 97.62 78 GLU B C 1
ATOM 2135 O O . GLU B 1 78 ? 10.672 8.234 -8.297 1 97.62 78 GLU B O 1
ATOM 2140 N N . GLU B 1 79 ? 12.078 9.898 -8.734 1 96.81 79 GLU B N 1
ATOM 2141 C CA . GLU B 1 79 ? 12.719 9.203 -9.844 1 96.81 79 GLU B CA 1
ATOM 2142 C C . GLU B 1 79 ? 13.344 7.887 -9.391 1 96.81 79 GLU B C 1
ATOM 2144 O O . GLU B 1 79 ? 13.32 6.895 -10.117 1 96.81 79 GLU B O 1
ATOM 2149 N N . GLN B 1 80 ? 13.859 7.953 -8.211 1 96.12 80 GLN B N 1
ATOM 2150 C CA . GLN B 1 80 ? 14.539 6.785 -7.66 1 96.12 80 GLN B CA 1
ATOM 2151 C C . GLN B 1 80 ? 13.562 5.887 -6.906 1 96.12 80 GLN B C 1
ATOM 2153 O O . GLN B 1 80 ? 13.961 4.875 -6.328 1 96.12 80 GLN B O 1
ATOM 2158 N N . GLN B 1 81 ? 12.305 6.266 -6.781 1 95.56 81 GLN B N 1
ATOM 2159 C CA . GLN B 1 81 ? 11.234 5.512 -6.141 1 95.56 81 GLN B CA 1
ATOM 2160 C C . GLN B 1 81 ? 11.531 5.285 -4.66 1 95.56 81 GLN B C 1
ATOM 2162 O O . GLN B 1 81 ? 11.328 4.184 -4.145 1 95.56 81 GLN B O 1
ATOM 2167 N N . CYS B 1 82 ? 12.094 6.266 -4.051 1 97.19 82 CYS B N 1
ATOM 2168 C CA . CYS B 1 82 ? 12.305 6.242 -2.605 1 97.19 82 CYS B CA 1
ATOM 2169 C C . CYS B 1 82 ? 11.039 6.672 -1.865 1 97.19 82 CYS B C 1
ATOM 2171 O O . CYS B 1 82 ? 10.906 7.832 -1.479 1 97.19 82 CYS B O 1
ATOM 2173 N N . PHE B 1 83 ? 10.227 5.684 -1.646 1 98 83 PHE B N 1
ATOM 2174 C CA . PHE B 1 83 ? 8.906 5.988 -1.116 1 98 83 PHE B CA 1
ATOM 2175 C C . PHE B 1 83 ? 8.703 5.336 0.245 1 98 83 PHE B C 1
ATOM 2177 O O . PHE B 1 83 ? 9.297 4.293 0.535 1 98 83 PHE B O 1
ATOM 2184 N N . LEU B 1 84 ? 7.906 5.988 1.039 1 97.75 84 LEU B N 1
ATOM 2185 C CA . LEU B 1 84 ? 7.398 5.367 2.256 1 97.75 84 LEU B CA 1
ATOM 2186 C C . LEU B 1 84 ? 6.344 4.312 1.926 1 97.75 84 LEU B C 1
ATOM 2188 O O . LEU B 1 84 ? 5.762 4.332 0.84 1 97.75 84 LEU B O 1
ATOM 2192 N N . PRO B 1 85 ? 6.062 3.434 2.859 1 96.69 85 PRO B N 1
ATOM 2193 C CA . PRO B 1 85 ? 5.051 2.396 2.631 1 96.69 85 PRO B CA 1
ATOM 2194 C C . PRO B 1 85 ? 3.699 2.969 2.219 1 96.69 85 PRO B C 1
ATOM 2196 O O . PRO B 1 85 ? 3.051 2.441 1.311 1 96.69 85 PRO B O 1
ATOM 2199 N N . ARG B 1 86 ? 3.295 4.059 2.787 1 97.19 86 ARG B N 1
ATOM 2200 C CA . ARG B 1 86 ? 2.006 4.66 2.459 1 97.19 86 ARG B CA 1
ATOM 2201 C C . ARG B 1 86 ? 1.957 5.086 0.995 1 97.19 86 ARG B C 1
ATOM 2203 O O . ARG B 1 86 ? 0.907 5.004 0.355 1 97.19 86 ARG B O 1
ATOM 2210 N N . THR B 1 87 ? 3.059 5.578 0.524 1 98.5 87 THR B N 1
ATOM 2211 C CA . THR B 1 87 ? 3.131 5.98 -0.875 1 98.5 87 THR B CA 1
ATOM 2212 C C . THR B 1 87 ? 3.072 4.766 -1.794 1 98.5 87 THR B C 1
ATOM 2214 O O . THR B 1 87 ? 2.377 4.781 -2.812 1 98.5 87 THR B O 1
ATOM 2217 N N . TRP B 1 88 ? 3.793 3.73 -1.46 1 98 88 TRP B N 1
ATOM 2218 C CA . TRP B 1 88 ? 3.699 2.49 -2.223 1 98 88 TRP B CA 1
ATOM 2219 C C . TRP B 1 88 ? 2.266 1.97 -2.242 1 98 88 TRP B C 1
ATOM 2221 O O . TRP B 1 88 ? 1.797 1.462 -3.264 1 98 88 TRP B O 1
ATOM 2231 N N . CYS B 1 89 ? 1.637 2.08 -1.157 1 98.06 89 CYS B N 1
ATOM 2232 C CA . CYS B 1 89 ? 0.235 1.689 -1.057 1 98.06 89 CYS B CA 1
ATOM 2233 C C . CYS B 1 89 ? -0.623 2.484 -2.033 1 98.06 89 CYS B C 1
ATOM 2235 O O . CYS B 1 89 ? -1.431 1.91 -2.768 1 98.06 89 CYS B O 1
ATOM 2237 N N . ASN B 1 90 ? -0.396 3.777 -2.016 1 98.25 90 ASN B N 1
ATOM 2238 C CA . ASN B 1 90 ? -1.136 4.621 -2.947 1 98.25 90 ASN B CA 1
ATOM 2239 C C . ASN B 1 90 ? -0.901 4.195 -4.395 1 98.25 90 ASN B C 1
ATOM 2241 O O . ASN B 1 90 ? -1.834 4.176 -5.199 1 98.25 90 ASN B O 1
ATOM 2245 N N . ILE B 1 91 ? 0.292 3.854 -4.699 1 97.25 91 ILE B N 1
ATOM 2246 C CA . ILE B 1 91 ? 0.646 3.426 -6.047 1 97.25 91 ILE B CA 1
ATOM 2247 C C . ILE B 1 91 ? -0.083 2.127 -6.383 1 97.25 91 ILE B C 1
ATOM 2249 O O . ILE B 1 91 ? -0.713 2.018 -7.438 1 97.25 91 ILE B O 1
ATOM 2253 N N . GLU B 1 92 ? 0.019 1.207 -5.477 1 97 92 GLU B N 1
ATOM 2254 C CA . GLU B 1 92 ? -0.587 -0.105 -5.688 1 97 92 GLU B CA 1
ATOM 2255 C C . GLU B 1 92 ? -2.096 0.01 -5.887 1 97 92 GLU B C 1
ATOM 2257 O O . GLU B 1 92 ? -2.666 -0.668 -6.742 1 97 92 GLU B O 1
ATOM 2262 N N . LEU B 1 93 ? -2.691 0.868 -5.16 1 97.19 93 LEU B N 1
ATOM 2263 C CA . LEU B 1 93 ? -4.145 0.997 -5.176 1 97.19 93 LEU B CA 1
ATOM 2264 C C . LEU B 1 93 ? -4.594 1.973 -6.258 1 97.19 93 LEU B C 1
ATOM 2266 O O . LEU B 1 93 ? -5.785 2.062 -6.562 1 97.19 93 LEU B O 1
ATOM 2270 N N . GLY B 1 94 ? -3.668 2.709 -6.809 1 96.62 94 GLY B N 1
ATOM 2271 C CA . GLY B 1 94 ? -4.004 3.688 -7.832 1 96.62 94 GLY B CA 1
ATOM 2272 C C . GLY B 1 94 ? -4.742 4.895 -7.289 1 96.62 94 GLY B C 1
ATOM 2273 O O . GLY B 1 94 ? -5.672 5.398 -7.922 1 96.62 94 GLY B O 1
ATOM 2274 N N . ILE B 1 95 ? -4.348 5.328 -6.09 1 96.94 95 ILE B N 1
ATOM 2275 C CA . ILE B 1 95 ? -5.062 6.441 -5.48 1 96.94 95 ILE B CA 1
ATOM 2276 C C . ILE B 1 95 ? -4.098 7.598 -5.23 1 96.94 95 ILE B C 1
ATOM 2278 O O . ILE B 1 95 ? -2.889 7.391 -5.102 1 96.94 95 ILE B O 1
ATOM 2282 N N . SER B 1 96 ? -4.711 8.789 -5.164 1 97 96 SER B N 1
ATOM 2283 C CA . SER B 1 96 ? -3.955 10.008 -4.883 1 97 96 SER B CA 1
ATOM 2284 C C . SER B 1 96 ? -3.762 10.203 -3.385 1 97 96 SER B C 1
ATOM 2286 O O . SER B 1 96 ? -4.68 9.969 -2.598 1 97 96 SER B O 1
ATOM 2288 N N . ALA B 1 97 ? -2.514 10.672 -3.053 1 98 97 ALA B N 1
ATOM 2289 C CA . ALA B 1 97 ? -2.24 10.961 -1.647 1 98 97 ALA B CA 1
ATOM 2290 C C . ALA B 1 97 ? -3.172 12.055 -1.121 1 98 97 ALA B C 1
ATOM 2292 O O . ALA B 1 97 ? -3.711 11.938 -0.019 1 98 97 ALA B O 1
ATOM 2293 N N . ALA B 1 98 ? -3.326 13.062 -1.876 1 97.75 98 ALA B N 1
ATOM 2294 C CA . ALA B 1 98 ? -4.16 14.195 -1.469 1 97.75 98 ALA B CA 1
ATOM 2295 C C . ALA B 1 98 ? -5.613 13.766 -1.287 1 97.75 98 ALA B C 1
ATOM 2297 O O . ALA B 1 98 ? -6.262 14.148 -0.312 1 97.75 98 ALA B O 1
ATOM 2298 N N . GLN B 1 99 ? -6.125 13.016 -2.244 1 96.81 99 GLN B N 1
ATOM 2299 C CA . GLN B 1 99 ? -7.508 12.547 -2.174 1 96.81 99 GLN B CA 1
ATOM 2300 C C . GLN B 1 99 ? -7.734 11.68 -0.943 1 96.81 99 GLN B C 1
ATOM 2302 O O . GLN B 1 99 ? -8.766 11.781 -0.281 1 96.81 99 GLN B O 1
ATOM 2307 N N . ARG B 1 100 ? -6.793 10.82 -0.586 1 97.62 100 ARG B N 1
ATOM 2308 C CA . ARG B 1 100 ? -6.875 9.969 0.595 1 97.62 100 ARG B CA 1
ATOM 2309 C C . ARG B 1 100 ? -6.973 10.805 1.868 1 97.62 100 ARG B C 1
ATOM 2311 O O . ARG B 1 100 ? -7.82 10.539 2.725 1 97.62 100 ARG B O 1
ATOM 2318 N N . ILE B 1 101 ? -6.125 11.805 1.973 1 97.31 101 ILE B N 1
ATOM 2319 C CA . ILE B 1 101 ? -6.109 12.664 3.15 1 97.31 101 ILE B CA 1
ATOM 2320 C C . ILE B 1 101 ? -7.43 13.422 3.256 1 97.31 101 ILE B C 1
ATOM 2322 O O . ILE B 1 101 ? -8.023 13.492 4.332 1 97.31 101 ILE B O 1
ATOM 2326 N N . ARG B 1 102 ? -7.902 13.969 2.15 1 97.12 102 ARG B N 1
ATOM 2327 C CA . ARG B 1 102 ? -9.164 14.711 2.145 1 97.12 102 ARG B CA 1
ATOM 2328 C C . ARG B 1 102 ? -10.328 13.812 2.533 1 97.12 102 ARG B C 1
ATOM 2330 O O . ARG B 1 102 ? -11.211 14.227 3.289 1 97.12 102 ARG B O 1
ATOM 2337 N N . ALA B 1 103 ? -10.328 12.633 1.984 1 97.88 103 ALA B N 1
ATOM 2338 C CA . ALA B 1 103 ? -11.383 11.68 2.287 1 97.88 103 ALA B CA 1
ATOM 2339 C C . ALA B 1 1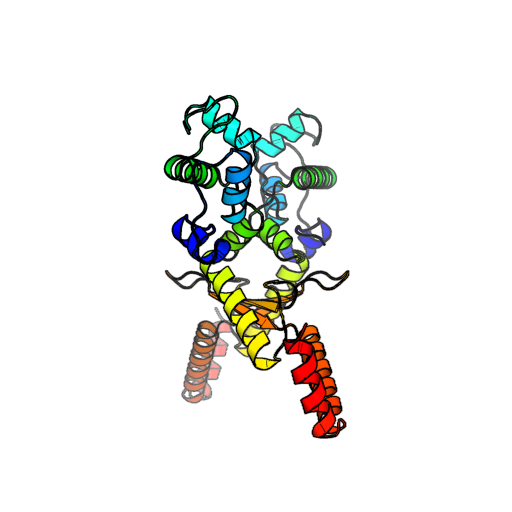03 ? -11.438 11.367 3.781 1 97.88 103 ALA B C 1
ATOM 2341 O O . ALA B 1 103 ? -12.516 11.305 4.375 1 97.88 103 ALA B O 1
ATOM 2342 N N . LEU B 1 104 ? -10.242 11.164 4.336 1 97.62 104 LEU B N 1
ATOM 2343 C CA . LEU B 1 104 ? -10.195 10.891 5.766 1 97.62 104 LEU B CA 1
ATOM 2344 C C . LEU B 1 104 ? -10.719 12.07 6.57 1 97.62 104 LEU B C 1
ATOM 2346 O O . LEU B 1 104 ? -11.492 11.898 7.512 1 97.62 104 LEU B O 1
ATOM 2350 N N . ARG B 1 105 ? -10.344 13.219 6.195 1 96.38 105 ARG B N 1
ATOM 2351 C CA . ARG B 1 105 ? -10.773 14.422 6.891 1 96.38 105 ARG B CA 1
ATOM 2352 C C . ARG B 1 105 ? -12.289 14.578 6.828 1 96.38 105 ARG B C 1
ATOM 2354 O O . ARG B 1 105 ? -12.922 14.93 7.824 1 96.38 105 ARG B O 1
ATOM 2361 N N . ILE B 1 106 ? -12.844 14.359 5.68 1 96.75 106 ILE B N 1
ATOM 2362 C CA . ILE B 1 106 ? -14.289 14.438 5.504 1 96.75 106 ILE B CA 1
ATOM 2363 C C . ILE B 1 106 ? -14.977 13.445 6.445 1 96.75 106 ILE B C 1
ATOM 2365 O O . ILE B 1 106 ? -15.953 13.789 7.113 1 96.75 106 ILE B O 1
ATOM 2369 N N . ALA B 1 107 ? -14.484 12.273 6.539 1 97.19 107 ALA B N 1
ATOM 2370 C CA . ALA B 1 107 ? -15.055 11.242 7.402 1 97.19 107 ALA B CA 1
ATOM 2371 C C . ALA B 1 107 ? -14.961 11.648 8.875 1 97.19 107 ALA B C 1
ATOM 2373 O O . ALA B 1 107 ? -15.906 11.453 9.633 1 97.19 107 ALA B O 1
ATOM 2374 N N . VAL B 1 108 ? -13.828 12.148 9.266 1 95.75 108 VAL B N 1
ATOM 2375 C CA . VAL B 1 108 ? -13.609 12.57 10.641 1 95.75 108 VAL B CA 1
ATOM 2376 C C . VAL B 1 108 ? -14.594 13.688 11 1 95.75 108 VAL B C 1
ATOM 2378 O O . VAL B 1 108 ? -15.25 13.625 12.039 1 95.75 108 VAL B O 1
ATOM 2381 N N . TRP B 1 109 ? -14.688 14.617 10.141 1 95.81 109 TRP B N 1
ATOM 2382 C CA . TRP B 1 109 ? -15.578 15.75 10.398 1 95.81 109 TRP B CA 1
ATOM 2383 C C . TRP B 1 109 ? -17.031 15.289 10.461 1 95.81 109 TRP B C 1
ATOM 2385 O O . TRP B 1 109 ? -17.797 15.766 11.297 1 95.81 109 TRP B O 1
ATOM 2395 N N . SER B 1 110 ? -17.406 14.406 9.578 1 95.62 110 SER B N 1
ATOM 2396 C CA . SER B 1 110 ? -18.766 13.852 9.594 1 95.62 110 SER B CA 1
ATOM 2397 C C . SER B 1 110 ? -19.062 13.148 10.914 1 95.62 110 SER B C 1
ATOM 2399 O O . SER B 1 110 ? -20.156 13.281 11.461 1 95.62 110 SER B O 1
ATOM 2401 N N . ALA B 1 111 ? -18.078 12.438 11.398 1 93.81 111 ALA B N 1
ATOM 2402 C CA . ALA B 1 111 ? -18.234 11.727 12.672 1 93.81 111 ALA B CA 1
ATOM 2403 C C . ALA B 1 111 ? -18.328 12.711 13.836 1 93.81 111 ALA B C 1
ATOM 2405 O O . ALA B 1 111 ? -19.141 12.523 14.742 1 93.81 111 ALA B O 1
ATOM 2406 N N . ILE B 1 112 ? -17.531 13.734 13.836 1 92.44 112 ILE B N 1
ATOM 2407 C CA . ILE B 1 112 ? -17.547 14.75 14.883 1 92.44 112 ILE B CA 1
ATOM 2408 C C . ILE B 1 112 ? -18.922 15.414 14.922 1 92.44 112 ILE B C 1
ATOM 2410 O O . ILE B 1 112 ? -19.5 15.594 16 1 92.44 112 ILE B O 1
ATOM 2414 N N . ASP B 1 113 ? -19.422 15.758 13.805 1 92.81 113 ASP B N 1
ATOM 2415 C CA . ASP B 1 113 ? -20.703 16.438 13.703 1 92.81 113 ASP B CA 1
ATOM 2416 C C . ASP B 1 113 ? -21.844 15.523 14.172 1 92.81 113 ASP B C 1
ATOM 2418 O O . ASP B 1 113 ? -22.75 15.969 14.875 1 92.81 113 ASP B O 1
ATOM 2422 N N . GLU B 1 114 ? -21.75 14.289 13.758 1 91.5 114 GLU B N 1
ATOM 2423 C CA . GLU B 1 114 ? -22.812 13.336 14.055 1 91.5 114 GLU B CA 1
ATOM 2424 C C . GLU B 1 114 ? -22.844 12.984 15.539 1 91.5 114 GLU B C 1
ATOM 2426 O O . GLU B 1 114 ? -23.922 12.898 16.141 1 91.5 114 GLU B O 1
ATOM 2431 N N . PHE B 1 115 ? -21.625 12.852 16.125 1 91.5 115 PHE B N 1
ATOM 2432 C CA . PHE B 1 115 ? -21.578 12.312 17.469 1 91.5 115 PHE B CA 1
ATOM 2433 C C . PHE B 1 115 ? -21.156 13.383 18.469 1 91.5 115 PHE B C 1
ATOM 2435 O O . PHE B 1 115 ? -21.094 13.133 19.672 1 91.5 115 PHE B O 1
ATOM 2442 N N . GLU B 1 116 ? -20.781 14.555 17.953 1 87.75 116 GLU B N 1
ATOM 2443 C CA . GLU B 1 116 ? -20.375 15.68 18.781 1 87.75 116 GLU B CA 1
ATOM 2444 C C . GLU B 1 116 ? -19.203 15.312 19.688 1 87.75 116 GLU B C 1
ATOM 2446 O O . GLU B 1 116 ? -19.266 15.531 20.906 1 87.75 116 GLU B O 1
ATOM 2451 N N . VAL B 1 117 ? -18.266 14.625 19.125 1 86.5 117 VAL B N 1
ATOM 2452 C CA . VAL B 1 117 ? -17.062 14.188 19.828 1 86.5 117 VAL B CA 1
ATOM 2453 C C . VAL B 1 117 ? -15.82 14.711 19.125 1 86.5 117 VAL B C 1
ATOM 2455 O O . VAL B 1 117 ? -15.883 15.102 17.953 1 86.5 117 VAL B O 1
ATOM 2458 N N . GLU B 1 118 ? -14.773 14.672 19.906 1 85.5 118 GLU B N 1
ATOM 2459 C CA . GLU B 1 118 ? -13.477 14.938 19.297 1 85.5 118 GLU B CA 1
ATOM 2460 C C . GLU B 1 118 ? -12.859 13.664 18.734 1 85.5 118 GLU B C 1
ATOM 2462 O O . GLU B 1 118 ? -12.883 12.617 19.391 1 85.5 118 GLU B O 1
ATOM 2467 N N . LEU B 1 119 ? -12.5 13.789 17.531 1 88.69 119 LEU B N 1
ATOM 2468 C CA . LEU B 1 119 ? -11.859 12.648 16.875 1 88.69 119 LEU B CA 1
ATOM 2469 C C . LEU B 1 119 ? -10.617 13.094 16.125 1 88.69 119 LEU B C 1
ATOM 2471 O O . LEU B 1 119 ? -10.633 14.117 15.438 1 88.69 119 LEU B O 1
ATOM 2475 N N . ARG B 1 120 ? -9.609 12.367 16.234 1 87.81 120 ARG B N 1
ATOM 2476 C CA . ARG B 1 120 ? -8.375 12.633 15.516 1 87.81 120 ARG B CA 1
ATOM 2477 C C . ARG B 1 120 ? -8.414 12.047 14.109 1 87.81 120 ARG B C 1
ATOM 2479 O O . ARG B 1 120 ? -9.211 11.148 13.836 1 87.81 120 ARG B O 1
ATOM 2486 N N . GLU B 1 121 ? -7.547 12.609 13.25 1 89.81 121 GLU B N 1
ATOM 2487 C CA . GLU B 1 121 ? -7.367 12.062 11.914 1 89.81 121 GLU B CA 1
ATOM 2488 C C . GLU B 1 121 ? -6.527 10.789 11.945 1 89.81 121 GLU B C 1
ATOM 2490 O O . GLU B 1 121 ? -5.316 10.828 11.719 1 89.81 121 GLU B O 1
ATOM 2495 N N . ASP B 1 122 ? -7.195 9.711 12.18 1 91.38 122 ASP B N 1
ATOM 2496 C CA . ASP B 1 122 ? -6.605 8.383 12.344 1 91.38 122 ASP B CA 1
ATOM 2497 C C . ASP B 1 122 ? -7.352 7.344 11.516 1 91.38 122 ASP B C 1
ATOM 2499 O O . ASP B 1 122 ? -8.547 7.113 11.727 1 91.38 122 ASP B O 1
ATOM 2503 N N . GLU B 1 123 ? -6.633 6.719 10.734 1 94.25 123 GLU B N 1
ATOM 2504 C CA . GLU B 1 123 ? -7.258 5.754 9.844 1 94.25 123 GLU B CA 1
ATOM 2505 C C . GLU B 1 123 ? -7.684 4.496 10.594 1 94.25 123 GLU B C 1
ATOM 2507 O O . GLU B 1 123 ? -8.484 3.703 10.086 1 94.25 123 GLU B O 1
ATOM 2512 N N . SER B 1 124 ? -7.195 4.344 11.812 1 93.5 124 SER B N 1
ATOM 2513 C CA . SER B 1 124 ? -7.383 3.088 12.531 1 93.5 124 SER B CA 1
ATOM 2514 C C . SER B 1 124 ? -8.82 2.941 13.016 1 93.5 124 SER B C 1
ATOM 2516 O O . SER B 1 124 ? -9.242 1.854 13.422 1 93.5 124 SER B O 1
ATOM 2518 N N . VAL B 1 125 ? -9.625 3.982 12.961 1 95.44 125 VAL B N 1
ATOM 2519 C CA . VAL B 1 125 ? -10.992 3.885 13.461 1 95.44 125 VAL B CA 1
ATOM 2520 C C . VAL B 1 125 ? -11.977 3.904 12.297 1 95.44 125 VAL B C 1
ATOM 2522 O O . VAL B 1 125 ? -13.188 3.965 12.508 1 95.44 125 VAL B O 1
ATOM 2525 N N . PHE B 1 126 ? -11.5 3.822 11.102 1 97.5 126 PHE B N 1
ATOM 2526 C CA . PHE B 1 126 ? -12.344 3.875 9.914 1 97.5 126 PHE B CA 1
ATOM 2527 C C . PHE B 1 126 ? -12.102 2.658 9.023 1 97.5 126 PHE B C 1
ATOM 2529 O O . PHE B 1 126 ? -10.984 2.158 8.938 1 97.5 126 PHE B O 1
ATOM 2536 N N . VAL B 1 127 ? -13.133 2.164 8.398 1 98.31 127 VAL B N 1
ATOM 2537 C CA . VAL B 1 127 ? -13.008 1.271 7.254 1 98.31 127 VAL B CA 1
ATOM 2538 C C . VAL B 1 127 ? -12.664 2.078 6.004 1 98.31 127 VAL B C 1
ATOM 2540 O O . VAL B 1 127 ? -13.32 3.08 5.707 1 98.31 127 VAL B O 1
ATOM 2543 N N . MET B 1 128 ? -11.672 1.706 5.34 1 98.56 128 MET B N 1
ATOM 2544 C CA . MET B 1 128 ? -11.289 2.346 4.082 1 98.56 128 MET B CA 1
ATOM 2545 C C . MET B 1 128 ? -11.922 1.631 2.895 1 98.56 128 MET B C 1
ATOM 2547 O O . MET B 1 128 ? -11.781 0.416 2.748 1 98.56 128 MET B O 1
ATOM 2551 N N . HIS B 1 129 ? -12.648 2.33 2.064 1 98.62 129 HIS B N 1
ATOM 2552 C CA . HIS B 1 129 ? -13.219 1.833 0.817 1 98.62 129 HIS B CA 1
ATOM 2553 C C . HIS B 1 129 ? -12.438 2.348 -0.39 1 98.62 129 HIS B C 1
ATOM 2555 O O . HIS B 1 129 ? -12.367 3.557 -0.614 1 98.62 129 HIS B O 1
ATOM 2561 N N . VAL B 1 130 ? -11.906 1.433 -1.104 1 98.5 130 VAL B N 1
ATOM 2562 C CA . VAL B 1 130 ? -11.094 1.826 -2.254 1 98.5 130 VAL B CA 1
ATOM 2563 C C . VAL B 1 130 ? -11.797 1.41 -3.545 1 98.5 130 VAL B C 1
ATOM 2565 O O . VAL B 1 130 ? -11.945 0.217 -3.822 1 98.5 130 VAL B O 1
ATOM 2568 N N . HIS B 1 131 ? -12.234 2.383 -4.273 1 97.81 131 HIS B N 1
ATOM 2569 C CA . HIS B 1 131 ? -12.719 2.168 -5.629 1 97.81 131 HIS B CA 1
ATOM 2570 C C . HIS B 1 131 ? -11.57 2.193 -6.637 1 97.81 131 HIS B C 1
ATOM 2572 O O . HIS B 1 131 ? -10.844 3.182 -6.727 1 97.81 131 HIS B O 1
ATOM 2578 N N . PRO B 1 132 ? -11.398 1.079 -7.332 1 96.75 132 PRO B N 1
ATOM 2579 C CA . PRO B 1 132 ? -10.258 1.037 -8.242 1 96.75 132 PRO B CA 1
ATOM 2580 C C . PRO B 1 132 ? -10.336 2.096 -9.344 1 96.75 132 PRO B C 1
ATOM 2582 O O . PRO B 1 132 ? -11.414 2.643 -9.602 1 96.75 132 PRO B O 1
ATOM 2585 N N . PRO B 1 133 ? -9.148 2.459 -9.945 1 94.94 133 PRO B N 1
ATOM 2586 C CA . PRO B 1 133 ? -9.156 3.426 -11.047 1 94.94 133 PRO B CA 1
ATOM 2587 C C . PRO B 1 133 ? -10.047 2.988 -12.203 1 94.94 133 PRO B C 1
ATOM 2589 O O . PRO B 1 133 ? -10.195 1.79 -12.461 1 94.94 133 PRO B O 1
ATOM 2592 N N . ARG B 1 134 ? -10.625 3.941 -12.766 1 89.56 134 ARG B N 1
ATOM 2593 C CA . ARG B 1 134 ? -11.43 3.754 -13.969 1 89.56 134 ARG B CA 1
ATOM 2594 C C . ARG B 1 134 ? -10.898 4.605 -15.125 1 89.56 134 ARG B C 1
ATOM 2596 O O . ARG B 1 134 ? -10.805 5.828 -15 1 89.56 134 ARG B O 1
ATOM 2603 N N . LEU B 1 135 ? -10.57 3.838 -16.234 1 81.62 135 LEU B N 1
ATOM 2604 C CA . LEU B 1 135 ? -10.094 4.566 -17.406 1 81.62 135 LEU B CA 1
ATOM 2605 C C . LEU B 1 135 ? -9.031 5.586 -17.016 1 81.62 135 LEU B C 1
ATOM 2607 O O . LEU B 1 135 ? -7.996 5.223 -16.453 1 81.62 135 LEU B O 1
ATOM 2611 N N . SER B 1 136 ? -9.32 6.84 -17.156 1 81.94 136 SER B N 1
ATOM 2612 C CA . SER B 1 136 ? -8.305 7.867 -16.922 1 81.94 136 SER B CA 1
ATOM 2613 C C . SER B 1 136 ? -8.461 8.508 -15.555 1 81.94 136 SER B C 1
ATOM 2615 O O . SER B 1 136 ? -7.789 9.492 -15.242 1 81.94 136 SER B O 1
ATOM 2617 N N . ARG B 1 137 ? -9.289 7.828 -14.703 1 88.44 137 ARG B N 1
ATOM 2618 C CA . ARG B 1 137 ? -9.516 8.414 -13.383 1 88.44 137 ARG B CA 1
ATOM 2619 C C . ARG B 1 137 ? -8.82 7.598 -12.297 1 88.44 137 ARG B C 1
ATOM 2621 O O . ARG B 1 137 ? -8.82 6.367 -12.344 1 88.44 137 ARG B O 1
ATOM 2628 N N . ASP B 1 138 ? -8.273 8.359 -11.375 1 92.06 138 ASP B N 1
ATOM 2629 C CA . ASP B 1 138 ? -7.66 7.723 -10.211 1 92.06 138 ASP B CA 1
ATOM 2630 C C . ASP B 1 138 ? -8.695 6.957 -9.398 1 92.06 138 ASP B C 1
ATOM 2632 O O . ASP B 1 138 ? -9.898 7.203 -9.516 1 92.06 138 ASP B O 1
ATOM 2636 N N . GLY B 1 139 ? -8.18 5.988 -8.648 1 95.31 139 GLY B N 1
ATOM 2637 C CA . GLY B 1 139 ? -9.047 5.352 -7.672 1 95.31 139 GLY B CA 1
ATOM 2638 C C . GLY B 1 139 ? -9.617 6.328 -6.66 1 95.31 139 GLY B C 1
ATOM 2639 O O . GLY B 1 139 ? -9.062 7.41 -6.453 1 95.31 139 GLY B O 1
ATOM 2640 N N . LEU B 1 140 ? -10.734 5.977 -6.121 1 96.44 140 LEU B N 1
ATOM 2641 C CA . LEU B 1 140 ? -11.414 6.785 -5.117 1 96.44 140 LEU B CA 1
ATOM 2642 C C . LEU B 1 140 ? -11.383 6.102 -3.756 1 96.44 140 LEU B C 1
ATOM 2644 O O . LEU B 1 140 ? -11.594 4.891 -3.658 1 96.44 140 LEU B O 1
ATOM 2648 N N . VAL B 1 141 ? -11.109 6.918 -2.754 1 97.81 141 VAL B N 1
ATOM 2649 C CA . VAL B 1 141 ? -11.094 6.402 -1.39 1 97.81 141 VAL B CA 1
ATOM 2650 C C . VAL B 1 141 ? -12.188 7.07 -0.568 1 97.81 141 VAL B C 1
ATOM 2652 O O . VAL B 1 141 ? -12.414 8.273 -0.69 1 97.81 141 VAL B O 1
ATOM 2655 N N . GLU B 1 142 ? -12.867 6.301 0.198 1 98.06 142 GLU B N 1
ATOM 2656 C CA . GLU B 1 142 ? -13.828 6.758 1.193 1 98.06 142 GLU B CA 1
ATOM 2657 C C . GLU B 1 142 ? -13.602 6.074 2.539 1 98.06 142 GLU B C 1
ATOM 2659 O O . GLU B 1 142 ? -12.992 5.004 2.6 1 98.06 142 GLU B O 1
ATOM 2664 N N . PHE B 1 143 ? -14.047 6.754 3.547 1 98.25 143 PHE B N 1
ATOM 2665 C CA . PHE B 1 143 ? -13.898 6.195 4.887 1 98.25 143 PHE B CA 1
ATOM 2666 C C . PHE B 1 143 ? -15.242 6.168 5.609 1 98.25 143 PHE B C 1
ATOM 2668 O O . PHE B 1 143 ? -16.031 7.113 5.504 1 98.25 143 PHE B O 1
ATOM 2675 N N . THR B 1 144 ? -15.523 5.117 6.273 1 97.44 144 THR B N 1
ATOM 2676 C CA . THR B 1 144 ? -16.656 5.012 7.184 1 97.44 144 THR B CA 1
ATOM 2677 C C . THR B 1 144 ? -16.203 4.492 8.547 1 97.44 144 THR B C 1
ATOM 2679 O O . THR B 1 144 ? -15.25 3.721 8.641 1 97.44 144 THR B O 1
ATOM 2682 N N . LEU B 1 145 ? -16.875 4.887 9.547 1 96.44 145 LEU B N 1
ATOM 2683 C CA . LEU B 1 145 ? -16.484 4.449 10.883 1 96.44 145 LEU B CA 1
ATOM 2684 C C . LEU B 1 145 ? -16.562 2.93 11 1 96.44 145 LEU B C 1
ATOM 2686 O O . LEU B 1 145 ? -17.484 2.303 10.492 1 96.44 145 LEU B O 1
ATOM 2690 N N . CYS B 1 146 ? -15.57 2.408 11.656 1 96.19 146 CYS B N 1
ATOM 2691 C CA . CYS B 1 146 ? -15.664 0.998 12.016 1 96.19 146 CYS B CA 1
ATOM 2692 C C . CYS B 1 146 ? -16.891 0.736 12.875 1 96.19 146 CYS B C 1
ATOM 2694 O O . CYS B 1 146 ? -17.281 1.576 13.695 1 96.19 146 CYS B O 1
ATOM 2696 N N . GLU B 1 147 ? -17.375 -0.451 12.781 1 94.06 147 GLU B N 1
ATOM 2697 C CA . GLU B 1 147 ? -18.594 -0.797 13.516 1 94.06 147 GLU B CA 1
ATOM 2698 C C . GLU B 1 147 ? -18.391 -0.668 15.023 1 94.06 147 GLU B C 1
ATOM 2700 O O . GLU B 1 147 ? -19.266 -0.177 15.734 1 94.06 147 GLU B O 1
ATOM 2705 N N . ASP B 1 148 ? -17.312 -1.149 15.516 1 92.44 148 ASP B N 1
ATOM 2706 C CA . ASP B 1 148 ? -17.047 -1.085 16.953 1 92.44 148 ASP B CA 1
ATOM 2707 C C . ASP B 1 148 ? -16.938 0.363 17.422 1 92.44 148 ASP B C 1
ATOM 2709 O O . ASP B 1 148 ? -17.484 0.72 18.469 1 92.44 148 ASP B O 1
ATOM 2713 N N . THR B 1 149 ? -16.266 1.158 16.672 1 92.5 149 THR B N 1
ATOM 2714 C CA . THR B 1 149 ? -16.141 2.568 17.016 1 92.5 149 THR B CA 1
ATOM 2715 C C . THR B 1 149 ? -17.5 3.262 17 1 92.5 149 THR B C 1
ATOM 2717 O O . THR B 1 149 ? -17.797 4.066 17.891 1 92.5 149 THR B O 1
ATOM 2720 N N . GLN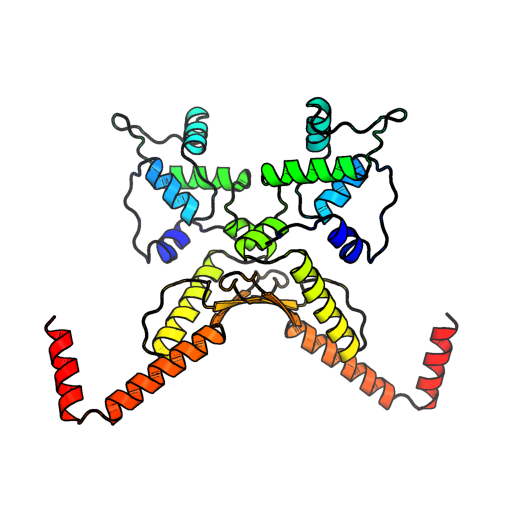 B 1 150 ? -18.234 2.959 16.016 1 93.31 150 GLN B N 1
ATOM 2721 C CA . GLN B 1 150 ? -19.578 3.533 15.93 1 93.31 150 GLN B CA 1
ATOM 2722 C C . GLN B 1 150 ? -20.422 3.166 17.141 1 93.31 150 GLN B C 1
ATOM 2724 O O . GLN B 1 150 ? -21.094 4.023 17.734 1 93.31 150 GLN B O 1
ATOM 2729 N N . ARG B 1 151 ? -20.359 1.977 17.516 1 93.12 151 ARG B N 1
ATOM 2730 C CA . ARG B 1 151 ? -21.109 1.51 18.672 1 93.12 151 ARG B CA 1
ATOM 2731 C C . ARG B 1 151 ? -20.656 2.227 19.953 1 93.12 151 ARG B C 1
ATOM 2733 O O . ARG B 1 151 ? -21.484 2.613 20.781 1 93.12 151 ARG B O 1
ATOM 2740 N N . ASP B 1 152 ? -19.391 2.377 20.094 1 91.62 152 ASP B N 1
ATOM 2741 C CA . ASP B 1 152 ? -18.828 3.064 21.25 1 91.62 152 ASP B CA 1
ATOM 2742 C C . ASP B 1 152 ? -19.297 4.516 21.312 1 91.62 152 ASP B C 1
ATOM 2744 O O . ASP B 1 152 ? -19.672 5.016 22.375 1 91.62 152 ASP B O 1
ATOM 2748 N N . LEU B 1 153 ? -19.297 5.141 20.188 1 90.75 153 LEU B N 1
ATOM 2749 C CA . LEU B 1 153 ? -19.719 6.535 20.109 1 90.75 153 LEU B CA 1
ATOM 2750 C C . LEU B 1 153 ? -21.219 6.672 20.406 1 90.75 153 LEU B C 1
ATOM 2752 O O . LEU B 1 153 ? -21.641 7.602 21.094 1 90.75 153 LEU B O 1
ATOM 2756 N N . GLU B 1 154 ? -21.969 5.711 19.922 1 90.19 154 GLU B N 1
ATOM 2757 C CA . GLU B 1 154 ? -23.406 5.711 20.172 1 90.19 154 GLU B CA 1
ATOM 2758 C C . GLU B 1 154 ? -23.703 5.504 21.656 1 90.19 154 GLU B C 1
ATOM 2760 O O . GLU B 1 154 ? -24.594 6.152 22.203 1 90.19 154 GLU B O 1
ATOM 2765 N N . THR B 1 155 ? -22.953 4.641 22.203 1 89.75 155 THR B N 1
ATOM 2766 C CA . THR B 1 155 ? -23.125 4.363 23.625 1 89.75 155 THR B CA 1
ATOM 2767 C C . THR B 1 155 ? -22.797 5.598 24.469 1 89.75 155 THR B C 1
ATOM 2769 O O . THR B 1 155 ? -23.531 5.941 25.391 1 89.75 155 THR B O 1
ATOM 2772 N N . ARG B 1 156 ? -21.75 6.246 24.172 1 85.19 156 ARG B N 1
ATOM 2773 C CA . ARG B 1 156 ? -21.344 7.449 24.891 1 85.19 156 ARG B CA 1
ATOM 2774 C C . ARG B 1 156 ? -22.375 8.562 24.719 1 85.19 156 ARG B C 1
ATOM 2776 O O . ARG B 1 156 ? -22.641 9.305 25.656 1 85.19 156 ARG B O 1
ATOM 2783 N N . ARG B 1 157 ? -22.859 8.664 23.547 1 81.94 157 ARG B N 1
ATOM 2784 C CA . ARG B 1 157 ? -23.875 9.672 23.281 1 81.94 157 ARG B CA 1
ATOM 2785 C C . ARG B 1 157 ? -25.156 9.383 24.062 1 81.94 157 ARG B C 1
ATOM 2787 O O . ARG B 1 157 ? -25.797 10.297 24.594 1 81.94 157 ARG B O 1
ATOM 2794 N N . GLY B 1 158 ? -25.469 8.117 24.062 1 74.94 158 GLY B N 1
ATOM 2795 C CA . GLY B 1 158 ? -26.625 7.715 24.828 1 74.94 158 GLY B CA 1
ATOM 2796 C C . GLY B 1 158 ? -26.469 7.977 26.312 1 74.94 158 GLY B C 1
ATOM 2797 O O . GLY B 1 158 ? -27.422 8.414 26.984 1 74.94 158 GLY B O 1
ATOM 2798 N N . GLU B 1 159 ? -25.312 7.766 26.797 1 74.81 159 GLU B N 1
ATOM 2799 C CA . GLU B 1 159 ? -25.047 8.008 28.219 1 74.81 159 GLU B CA 1
ATOM 2800 C C . GLU B 1 159 ? -25.094 9.5 28.547 1 74.81 159 GLU B C 1
ATOM 2802 O O . GLU B 1 159 ? -25.609 9.891 29.594 1 74.81 159 GLU B O 1
ATOM 2807 N N . LEU B 1 160 ? -24.594 10.297 27.656 1 69.88 160 LEU B N 1
ATOM 2808 C CA . LEU B 1 160 ? -24.625 11.75 27.844 1 69.88 160 LEU B CA 1
ATOM 2809 C C . LEU B 1 160 ? -26.062 12.266 27.781 1 69.88 160 LEU B C 1
ATOM 2811 O O . LEU B 1 160 ? -26.438 13.148 28.562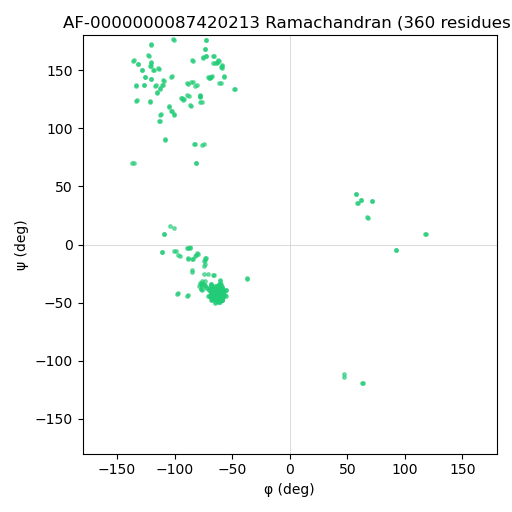 1 69.88 160 LEU B O 1
ATOM 2815 N N . GLN B 1 161 ? -26.812 11.656 26.938 1 68.56 161 GLN B N 1
ATOM 2816 C CA . GLN B 1 161 ? -28.203 12.07 26.812 1 68.56 161 GLN B CA 1
ATOM 2817 C C . GLN B 1 161 ? -29.016 11.633 28.031 1 68.56 161 GLN B C 1
ATOM 2819 O O . GLN B 1 161 ? -29.875 12.375 28.5 1 68.56 161 GLN B O 1
ATOM 2824 N N . THR B 1 162 ? -28.672 10.484 28.484 1 66.5 162 THR B N 1
ATOM 2825 C CA . THR B 1 162 ? -29.359 10.008 29.672 1 66.5 162 THR B CA 1
ATOM 2826 C C . THR B 1 162 ? -28.969 10.836 30.891 1 66.5 162 THR B C 1
ATOM 2828 O O . THR B 1 162 ? -29.812 11.148 31.734 1 66.5 162 THR B O 1
ATOM 2831 N N . TYR B 1 163 ? -27.781 11.188 30.906 1 58.56 163 TYR B N 1
ATOM 2832 C CA . TYR B 1 163 ? -27.312 12.031 32 1 58.56 163 TYR B CA 1
ATOM 2833 C C . TYR B 1 163 ? -27.922 13.422 31.922 1 58.56 163 TYR B C 1
ATOM 2835 O O . TYR B 1 163 ? -28.359 13.977 32.938 1 58.56 163 TYR B O 1
ATOM 2843 N N . ASP B 1 164 ? -27.922 13.984 30.781 1 56.19 164 ASP B N 1
ATOM 2844 C CA . ASP B 1 164 ? -28.531 15.305 30.594 1 56.19 164 ASP B CA 1
ATOM 2845 C C . ASP B 1 164 ? -30.031 15.266 30.906 1 56.19 164 ASP B C 1
ATOM 2847 O O . ASP B 1 164 ? -30.578 16.219 31.453 1 56.19 164 ASP B O 1
ATOM 2851 N N . ARG B 1 165 ? -30.688 14.148 30.594 1 58.38 165 ARG B N 1
ATOM 2852 C CA . ARG B 1 165 ? -32.125 14.039 30.875 1 58.38 165 ARG B CA 1
ATOM 2853 C C . ARG B 1 165 ? -32.375 13.852 32.375 1 58.38 165 ARG B C 1
ATOM 2855 O O . ARG B 1 165 ? -33.438 14.227 32.875 1 58.38 165 ARG B O 1
ATOM 2862 N N . THR B 1 166 ? -31.391 13.195 32.938 1 57.34 166 THR B N 1
ATOM 2863 C CA . THR B 1 166 ? -31.594 12.961 34.375 1 57.34 166 THR B CA 1
ATOM 2864 C C . THR B 1 166 ? -31.125 14.156 35.188 1 57.34 166 THR B C 1
ATOM 2866 O O . THR B 1 166 ? -31.422 14.258 36.375 1 57.34 166 THR B O 1
ATOM 2869 N N . MET B 1 167 ? -30.266 14.891 34.531 1 53.62 167 MET B N 1
ATOM 2870 C CA . MET B 1 167 ? -29.828 16.078 35.25 1 53.62 167 MET B CA 1
ATOM 2871 C C . MET B 1 167 ? -30.875 17.172 35.188 1 53.62 167 MET B C 1
ATOM 2873 O O . MET B 1 167 ? -31.547 17.359 34.188 1 53.62 167 MET B O 1
ATOM 2877 N N . MET B 1 168 ? -31.375 17.688 36.312 1 54.91 168 MET B N 1
ATOM 2878 C CA . MET B 1 168 ? -32.312 18.812 36.438 1 54.91 168 MET B CA 1
ATOM 2879 C C . MET B 1 168 ? -31.844 19.984 35.562 1 54.91 168 MET B C 1
ATOM 2881 O O . MET B 1 168 ? -30.656 20.234 35.406 1 54.91 168 MET B O 1
ATOM 2885 N N . PRO B 1 169 ? -32.812 20.594 34.781 1 53.38 169 PRO B N 1
ATOM 2886 C CA . PRO B 1 169 ? -32.5 21.703 33.875 1 53.38 169 PRO B CA 1
ATOM 2887 C C . PRO B 1 169 ? -31.453 22.656 34.469 1 53.38 169 PRO B C 1
ATOM 2889 O O . PRO B 1 169 ? -30.609 23.172 33.75 1 53.38 169 PRO B O 1
ATOM 2892 N N . ASP B 1 170 ? -31.484 22.703 35.656 1 54.44 170 ASP B N 1
ATOM 2893 C CA . ASP B 1 170 ? -30.625 23.641 36.375 1 54.44 170 ASP B CA 1
ATOM 2894 C C . ASP B 1 170 ? -29.188 23.125 36.438 1 54.44 170 ASP B C 1
ATOM 2896 O O . ASP B 1 170 ? -28.234 23.922 36.375 1 54.44 170 ASP B O 1
ATOM 2900 N N . GLU B 1 171 ? -28.969 21.844 36.531 1 52.31 171 GLU B N 1
ATOM 2901 C CA . GLU B 1 171 ? -27.625 21.281 36.656 1 52.31 171 GLU B CA 1
ATOM 2902 C C . GLU B 1 171 ? -26.906 21.266 35.312 1 52.31 171 GLU B C 1
ATOM 2904 O O . GLU B 1 171 ? -25.688 21.469 35.25 1 52.31 171 GLU B O 1
ATOM 2909 N N . ILE B 1 172 ? -27.562 21.094 34.312 1 51.75 172 ILE B N 1
ATOM 2910 C CA . ILE B 1 172 ? -27.047 21.203 32.969 1 51.75 172 ILE B CA 1
ATOM 2911 C C . ILE B 1 172 ? -26.578 22.625 32.688 1 51.75 172 ILE B C 1
ATOM 2913 O O . ILE B 1 172 ? -25.5 22.844 32.125 1 51.75 172 ILE B O 1
ATOM 2917 N N . ALA B 1 173 ? -27.375 23.609 33.062 1 52.75 173 ALA B N 1
ATOM 2918 C CA . ALA B 1 173 ? -27.047 25.016 32.969 1 52.75 173 ALA B CA 1
ATOM 2919 C C . ALA B 1 173 ? -25.812 25.359 33.781 1 52.75 173 ALA B C 1
ATOM 2921 O O . ALA B 1 173 ? -24.984 26.156 33.344 1 52.75 173 ALA B O 1
ATOM 2922 N N . TRP B 1 174 ? -25.703 24.688 34.875 1 52.66 174 TRP B N 1
ATOM 2923 C CA . TRP B 1 174 ? -24.578 24.969 35.75 1 52.66 174 TRP B CA 1
ATOM 2924 C C . TRP B 1 174 ? -23.266 24.422 35.188 1 52.66 174 TRP B C 1
ATOM 2926 O O . TRP B 1 174 ? -22.25 25.094 35.188 1 52.66 174 TRP B O 1
ATOM 2936 N N . ARG B 1 175 ? -23.25 23.281 34.5 1 50.75 175 ARG B N 1
ATOM 2937 C CA . ARG B 1 175 ? -22.031 22.688 33.969 1 50.75 175 ARG B CA 1
ATOM 2938 C C . ARG B 1 175 ? -21.562 23.406 32.719 1 50.75 175 ARG B C 1
ATOM 2940 O O . ARG B 1 175 ? -20.359 23.578 32.469 1 50.75 175 ARG B O 1
ATOM 2947 N N . LYS B 1 176 ? -22.344 23.844 31.844 1 54.06 176 LYS B N 1
ATOM 2948 C CA . LYS B 1 176 ? -21.984 24.672 30.688 1 54.06 176 LYS B CA 1
ATOM 2949 C C . LYS B 1 176 ? -21.359 26 31.125 1 54.06 176 LYS B C 1
ATOM 2951 O O . LYS B 1 176 ? -20.438 26.5 30.484 1 54.06 176 LYS B O 1
ATOM 2956 N N . ARG B 1 177 ? -21.734 26.531 32.25 1 54.03 177 ARG B N 1
ATOM 2957 C CA . ARG B 1 177 ? -21.203 27.766 32.812 1 54.03 177 ARG B CA 1
ATOM 2958 C C . ARG B 1 177 ? -19.828 27.531 33.438 1 54.03 177 ARG B C 1
ATOM 2960 O O . ARG B 1 177 ? -18.922 28.359 33.281 1 54.03 177 ARG B O 1
ATOM 2967 N N . ARG B 1 178 ? -19.578 26.344 34.031 1 55.47 178 ARG B N 1
ATOM 2968 C CA . ARG B 1 178 ? -18.297 26.078 34.688 1 55.47 178 ARG B CA 1
ATOM 2969 C C . ARG B 1 178 ? -17.234 25.75 33.625 1 55.47 178 ARG B C 1
ATOM 2971 O O . ARG B 1 178 ? -16.047 26.078 33.844 1 55.47 178 ARG B O 1
ATOM 2978 N N . SER B 1 179 ? -17.484 25.109 32.562 1 51.66 179 SER B N 1
ATOM 2979 C CA . SER B 1 179 ? -16.469 24.75 31.578 1 51.66 179 SER B CA 1
ATOM 2980 C C . SER B 1 179 ? -16.047 25.969 30.766 1 51.66 179 SER B C 1
ATOM 2982 O O . SER B 1 179 ? -14.922 26.031 30.266 1 51.66 179 SER B O 1
ATOM 2984 N N . LYS B 1 180 ? -16.797 27.109 30.516 1 55.59 180 LYS B N 1
ATOM 2985 C CA . LYS B 1 180 ? -16.391 28.344 29.875 1 55.59 180 LYS B CA 1
ATOM 2986 C C . LYS B 1 180 ? -15.5 29.172 30.797 1 55.59 180 LYS B C 1
ATOM 2988 O O . LYS B 1 180 ? -14.844 30.125 30.359 1 55.59 180 LYS B O 1
ATOM 2993 N N . GLN B 1 181 ? -15.484 28.891 32.031 1 54.03 181 GLN B N 1
ATOM 2994 C CA . GLN B 1 181 ? -14.703 29.672 33 1 54.03 181 GLN B CA 1
ATOM 2995 C C . GLN B 1 181 ? -13.367 29 33.281 1 54.03 181 GLN B C 1
ATOM 2997 O O . GLN B 1 181 ? -12.508 29.594 33.938 1 54.03 181 GLN B O 1
ATOM 3002 N N . GLN B 1 182 ? -13.141 27.672 32.75 1 45 182 GLN B N 1
ATOM 3003 C CA . GLN B 1 182 ? -11.797 27.125 32.906 1 45 182 GLN B CA 1
ATOM 3004 C C . GLN B 1 182 ? -11.016 27.156 31.609 1 45 182 GLN B C 1
ATOM 3006 O O . GLN B 1 182 ? -11.578 26.906 30.531 1 45 182 GLN B O 1
#

Radius of gyration: 27.32 Å; Cα contacts (8 Å, |Δi|>4): 504; chains: 2; bounding box: 67×60×67 Å

Foldseek 3Di:
DALFDDQVLLCCQVVVVDDDDFFDFLVVLQVSLVNRFFNDDSVLLVVCCVVVQAPFDDDPPTGTHDPVRSNSSSVVRVVVVRGDPSSVVCVVQQAHPSQQSVQLVVQQVVCCVVLVDDDDSDLVQWDWDWAGDDDPGGIHIHTHGDPVSVVVSVVVSVVVVVCCVPDDPVVVVVVVVVVVVD/DALFDDQVLLCVQVVVVDDDDFFDFLVVLQVSLVNRFFNDDSVLLVVCCVVVQAPFDDDPPTGTHDPVRSNSSSVVRVVVVRGDPSSVVCVVQQHHPSQQSVQLVVQQVVCCVVLVDDDDSDLPQWDWDWAGDDDVGGIHIHTHGDPVSVVVSVVVSVVVVVCCVPDDPVVVVVVVVVVVVD

Secondary structure (DSSP, 8-state):
--SS--HHHIIIIISTT-PPPSSB-HHHHHHHHHHHTB---HHHHHHHHHTTSS---EETTEE-B-HHHHHHHHHHHHHTT-B-HHHHHHHHHTB-HHHHHHHHHHHHHHHHHHHT----S-GGGEEEEEEPPBTTB-BEEEEEE-HHHHHHHHHHHHHHHHHHHHS-HHHHHHHHHHHTT-/--SS--HHHIIIIISTT-PPPSSB-HHHHHHHHHHHTB---HHHHHHHHHTTSS---EETTEE-B-HHHHHHHHHHHHHTT-B-HHHHHHHHHTB-HHHHHHHHHHHHHHHHHHHT----S-GGGEEEEEEPPBTTB-BEEEEEE-HHHHHHHHHHHHHHHHHHHHS-HHHHHHHHHHHTT-

Sequence (364 aa):
MNATLNRKEYVELVGRGQPDAYPKSTEDVVSELRERGFDARVPALDYLIRKNVVSPPREGRNYQWRTKHVDRAAAVLEEQQCFLPRTWCNIELGISAAQRIRALRIAVWSAIDEFEVELREDESVFVMHVHPPRLSRDGLVEFTLCEDTQRDLETRRGELQTYDRTMMPDEIAWRKRRSKQQMNATLNRKEYVELVGRGQPDAYPKSTEDVVSELRERGFDARVPALDYLIRKNVVSPPREGRNYQWRTKHVDRAAAVLEEQQCFLPRTWCNIELGISAAQRIRALRIAVWSAIDEFEVELREDESVFVMHVHPPRLSRDGLVEFTLCEDTQRDLETRRGELQTYDRTMMPDEIAWRKRRSKQQ

Nearest PDB structures (foldseek):
  5gpe-assembly3_F  TM=5.814E-01  e=1.191E+00  Cupriavidus metallidurans CH34
  5c8d-assembly2_F  TM=5.232E-01  e=2.073E+00  Thermus thermophilus HB27
  7oz3-assembly1_D  TM=2.642E-01  e=3.606E+00  Streptococcus agalactiae
  5z7b-assembly1_A  TM=2.549E-01  e=9.076E+00  Corynebacterium glutamicum
  5gpe-assembly3_F  TM=4.375E-01  e=1.138E+00  Cupriavidus metallidurans CH34

Organism: NCBI:txid2527985